Protein AF-0000000076757653 (afdb_homodimer)

Sequence (342 aa):
MTQIESKEVIDVVDYITDHWKKFDNHLDTSGTEIIGRIIRIGSIISQLVDENLANYKLSIGEFDVLAALLREPNQTLTPKQIQDLVLISSGGLTNRINKLEKKGLVQRILNPEDRRSWLINLLPKGETLIKKVVPSHLSIETKAIKNLSFQEYQQLRDLLITLSKDLEKNQMTQIESKEVIDVVDYITDHWKKFDNHLDTSGTEIIGRIIRIGSIISQLVDENLANYKLSIGEFDVLAALLREPNQTLTPKQIQDLVLISSGGLTNRINKLEKKGLVQRILNPEDRRSWLINLLPKGETLIKKVVPSHLSIETKAIKNLSFQEYQQLRDLLITLSKDLEKNQ

pLDDT: mean 92.01, std 13.34, range [26.41, 98.81]

Solvent-accessible surface area (backbone atoms only — not comparable to full-atom values): 18964 Å² total; per-residue (Å²): 131,82,74,77,72,73,75,74,79,74,57,57,57,60,52,51,45,52,32,43,37,71,70,39,73,83,59,67,48,69,15,44,58,45,51,44,46,35,41,37,46,36,48,56,49,49,51,55,48,50,58,57,31,51,79,68,76,40,52,72,66,45,46,41,52,51,50,48,26,65,48,37,96,80,20,54,38,36,68,66,55,47,53,68,62,32,79,73,74,62,100,43,59,67,59,38,51,52,52,35,35,76,72,52,25,31,42,80,40,80,26,90,89,40,86,89,38,54,27,40,32,60,29,72,61,27,49,57,49,45,65,62,46,49,61,60,54,40,46,55,34,35,62,64,49,62,84,51,48,74,67,55,44,52,52,51,37,52,51,49,50,54,45,44,52,59,54,58,70,74,103,132,83,74,77,73,74,76,74,80,73,57,58,55,59,52,50,45,52,31,43,36,70,71,40,72,84,57,67,48,68,16,44,59,45,50,43,47,35,41,37,46,36,50,54,49,49,51,55,48,50,58,58,30,50,79,69,75,40,50,71,66,44,47,42,53,51,50,47,27,65,50,36,95,79,20,55,37,39,67,68,54,48,53,66,61,32,78,72,72,61,96,46,60,68,59,39,50,52,53,36,34,74,71,52,26,32,43,80,40,81,27,90,89,38,85,88,39,55,27,40,32,61,29,71,61,27,50,56,49,46,64,64,48,48,61,60,56,40,46,56,33,35,62,65,49,62,85,52,50,74,66,55,46,52,52,50,39,53,52,48,51,53,45,44,53,57,55,58,71,74,102

Nearest PD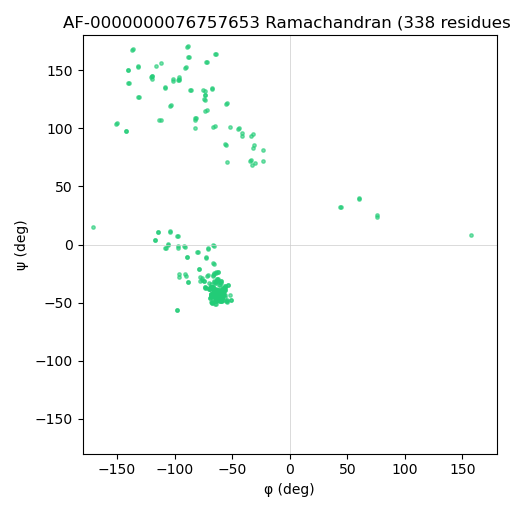B structures (foldseek):
  8ylg-assembly1_B  TM=9.373E-01  e=2.571E-13  Burkholderia thailandensis
  8ylj-assembly1_A  TM=9.363E-01  e=1.081E-12  Pectobacterium atrosepticum
  3zmd-assembly2_D  TM=8.849E-01  e=3.185E-08  Streptomyces coelicolor
  4ld5-assembly1_A  TM=6.661E-01  e=6.735E-07  Staphylococcus aureus
  4ld5-assembly3_G  TM=6.613E-01  e=3.931E-07  Staphylococcus aureus

Structure (mmCIF, N/CA/C/O backbone):
data_AF-0000000076757653-model_v1
#
loop_
_entity.id
_entity.type
_entity.pdbx_description
1 polymer 'HTH marR-type domain-containing protein'
#
loop_
_atom_site.group_PDB
_atom_site.id
_atom_site.type_symbol
_atom_site.label_atom_id
_atom_site.label_alt_id
_atom_site.label_comp_id
_atom_site.label_asym_id
_atom_site.label_entity_id
_atom_site.label_seq_id
_atom_site.pdbx_PDB_ins_code
_atom_site.Cartn_x
_atom_site.Cartn_y
_atom_site.Cartn_z
_atom_site.occupancy
_atom_site.B_iso_or_equiv
_atom_site.auth_seq_id
_atom_site.auth_comp_id
_atom_site.auth_asym_id
_atom_site.auth_atom_id
_atom_site.pdbx_PDB_model_num
ATOM 1 N N . MET A 1 1 ? -30.969 -26.766 14.383 1 26.41 1 MET A N 1
ATOM 2 C CA . MET A 1 1 ? -30.188 -25.578 14.703 1 26.41 1 MET A CA 1
ATOM 3 C C . MET A 1 1 ? -28.922 -25.516 13.875 1 26.41 1 MET A C 1
ATOM 5 O O . MET A 1 1 ? -27.969 -26.266 14.117 1 26.41 1 MET A O 1
ATOM 9 N N . THR A 1 2 ? -28.906 -25.438 12.562 1 33.16 2 THR A N 1
ATOM 10 C CA . THR A 1 2 ? -27.812 -25.562 11.609 1 33.16 2 THR A CA 1
ATOM 11 C C . THR A 1 2 ? -26.703 -24.578 11.938 1 33.16 2 THR A C 1
ATOM 13 O O . THR A 1 2 ? -26.922 -23.375 11.984 1 33.16 2 THR A O 1
ATOM 16 N N . GLN A 1 3 ? -25.781 -24.906 12.805 1 32.59 3 GLN A N 1
ATOM 17 C CA . GLN A 1 3 ? -24.656 -24.094 13.258 1 32.59 3 GLN A CA 1
ATOM 18 C C . GLN A 1 3 ? -24.031 -23.344 12.094 1 32.59 3 GLN A C 1
ATOM 20 O O . GLN A 1 3 ? -23.703 -23.938 11.062 1 32.59 3 GLN A O 1
ATOM 25 N N . ILE A 1 4 ? -24.375 -22.156 11.797 1 36.16 4 ILE A N 1
ATOM 26 C CA . ILE A 1 4 ? -23.734 -21.203 10.898 1 36.16 4 ILE A CA 1
ATOM 27 C C . ILE A 1 4 ? -22.219 -21.375 10.953 1 36.16 4 ILE A C 1
ATOM 29 O O . ILE A 1 4 ? -21.594 -21.219 12.008 1 36.16 4 ILE A O 1
ATOM 33 N N . GLU A 1 5 ? -21.594 -22.453 10.406 1 39.34 5 GLU A N 1
ATOM 34 C CA . GLU A 1 5 ? -20.156 -22.625 10.25 1 39.34 5 GLU A CA 1
ATOM 35 C C . GLU A 1 5 ? -19.453 -21.297 10.047 1 39.34 5 GLU A C 1
ATOM 37 O O . GLU A 1 5 ? -19.797 -20.531 9.148 1 39.34 5 GLU A O 1
ATOM 42 N N . SER A 1 6 ? -19.062 -20.516 11.039 1 43.53 6 SER A N 1
ATOM 43 C CA . SER A 1 6 ? -18.219 -19.328 11.062 1 43.53 6 SER A CA 1
ATOM 44 C C . SER A 1 6 ? -17.297 -19.281 9.852 1 43.53 6 SER A C 1
ATOM 46 O O . SER A 1 6 ? -16.578 -20.234 9.57 1 43.53 6 SER A O 1
ATOM 48 N N . LYS A 1 7 ? -17.625 -18.922 8.836 1 46.16 7 LYS A N 1
ATOM 49 C CA . LYS A 1 7 ? -16.844 -18.781 7.617 1 46.16 7 LYS A CA 1
ATOM 50 C C . LYS A 1 7 ? -15.398 -18.391 7.941 1 46.16 7 LYS A C 1
ATOM 52 O O . LYS A 1 7 ? -15.141 -17.281 8.422 1 46.16 7 LYS A O 1
ATOM 57 N N . GLU A 1 8 ? -14.516 -19.219 8.555 1 55.59 8 GLU A N 1
ATOM 58 C CA . GLU A 1 8 ? -13.109 -19 8.906 1 55.59 8 GLU A CA 1
ATOM 59 C C . GLU A 1 8 ? -12.422 -18.109 7.867 1 55.59 8 GLU A C 1
ATOM 61 O O . GLU A 1 8 ? -12.43 -18.422 6.672 1 55.59 8 GLU A O 1
ATOM 66 N N . VAL A 1 9 ? -12.352 -16.812 8.047 1 64.06 9 VAL A N 1
ATOM 67 C CA . VAL A 1 9 ? -11.633 -15.859 7.211 1 64.06 9 VAL A CA 1
ATOM 68 C C . VAL A 1 9 ? -10.25 -16.406 6.871 1 64.06 9 VAL A C 1
ATOM 70 O O . VAL A 1 9 ? -9.438 -16.672 7.766 1 64.06 9 VAL A O 1
ATOM 73 N N . ILE A 1 10 ? -10.062 -16.953 5.688 1 78.69 10 ILE A N 1
ATOM 74 C CA . ILE A 1 10 ? -8.797 -17.438 5.16 1 78.69 10 ILE A CA 1
ATOM 75 C C . ILE A 1 10 ? -7.75 -16.328 5.227 1 78.69 10 ILE A C 1
ATOM 77 O O . ILE A 1 10 ? -8.031 -15.18 4.871 1 78.69 10 ILE A O 1
ATOM 81 N N . ASP A 1 11 ? -6.625 -16.641 5.973 1 90.19 11 ASP A N 1
ATOM 82 C CA . ASP A 1 11 ? -5.453 -15.789 5.832 1 90.19 11 ASP A CA 1
ATOM 83 C C . ASP A 1 11 ? -4.852 -15.898 4.43 1 90.19 11 ASP A C 1
ATOM 85 O O . ASP A 1 11 ? -4.137 -16.859 4.133 1 90.19 11 ASP A O 1
ATOM 89 N N . VAL A 1 12 ? -5.148 -14.93 3.637 1 92.88 12 VAL A N 1
ATOM 90 C CA . VAL A 1 12 ? -4.816 -15 2.219 1 92.88 12 VAL A CA 1
ATOM 91 C C . VAL A 1 12 ? -3.303 -15.141 2.047 1 92.88 12 VAL A C 1
ATOM 93 O O . VAL A 1 12 ? -2.836 -15.852 1.156 1 92.88 12 VAL A O 1
ATOM 96 N N . VAL A 1 13 ? -2.523 -14.555 2.854 1 96.56 13 VAL A N 1
ATOM 97 C CA . VAL A 1 13 ? -1.07 -14.625 2.736 1 96.56 13 VAL A CA 1
ATOM 98 C C . VAL A 1 13 ? -0.596 -16.047 3.053 1 96.56 13 VAL A C 1
ATOM 100 O O . VAL A 1 13 ? 0.257 -16.594 2.352 1 96.56 13 VAL A O 1
ATOM 103 N N . ASP A 1 14 ? -1.167 -16.641 4.129 1 95.75 14 ASP A N 1
ATOM 104 C CA . ASP A 1 14 ? -0.838 -18.016 4.43 1 95.75 14 ASP A CA 1
ATOM 105 C C . ASP A 1 14 ? -1.227 -18.938 3.275 1 95.75 14 ASP A C 1
ATOM 107 O O . ASP A 1 14 ? -0.479 -19.859 2.926 1 95.75 14 ASP A O 1
ATOM 111 N N . TYR A 1 15 ? -2.379 -18.688 2.75 1 94.94 15 TYR A N 1
ATOM 112 C CA . TYR A 1 15 ? -2.83 -19.484 1.617 1 94.94 15 TYR A CA 1
ATOM 113 C C . TYR A 1 15 ? -1.854 -19.375 0.452 1 94.94 15 TYR A C 1
ATOM 115 O O . TYR A 1 15 ? -1.444 -20.391 -0.117 1 94.94 15 TYR A O 1
ATOM 123 N N . ILE A 1 16 ? -1.438 -18.203 0.137 1 96.44 16 ILE A N 1
ATOM 124 C CA . ILE A 1 16 ? -0.542 -17.938 -0.983 1 96.44 16 ILE A CA 1
ATOM 125 C C . ILE A 1 16 ? 0.804 -18.609 -0.741 1 96.44 16 ILE A C 1
ATOM 127 O O . ILE A 1 16 ? 1.309 -19.328 -1.605 1 96.44 16 ILE A O 1
ATOM 131 N N . THR A 1 17 ? 1.347 -18.438 0.415 1 97 17 THR A N 1
ATOM 132 C CA . THR A 1 17 ? 2.67 -18.984 0.692 1 97 17 THR A CA 1
ATOM 133 C C . THR A 1 17 ? 2.631 -20.5 0.713 1 97 17 THR A C 1
ATOM 135 O O . THR A 1 17 ? 3.543 -21.156 0.205 1 97 17 THR A O 1
ATOM 138 N N . ASP A 1 18 ? 1.537 -21.062 1.244 1 96 18 ASP A N 1
ATOM 139 C CA . ASP A 1 18 ? 1.383 -22.516 1.276 1 96 18 ASP A CA 1
ATOM 140 C C . ASP A 1 18 ? 1.278 -23.078 -0.135 1 96 18 ASP A C 1
ATOM 142 O O . ASP A 1 18 ? 1.89 -24.109 -0.442 1 96 18 ASP A O 1
ATOM 146 N N . HIS A 1 19 ? 0.573 -22.438 -0.96 1 95.81 19 HIS A N 1
ATOM 147 C CA . HIS A 1 19 ? 0.345 -22.953 -2.305 1 95.81 19 HIS A CA 1
ATOM 148 C C . HIS A 1 19 ? 1.57 -22.75 -3.189 1 95.81 19 HIS A C 1
ATOM 150 O O . HIS A 1 19 ? 1.832 -23.547 -4.086 1 95.81 19 HIS A O 1
ATOM 156 N N . TRP A 1 20 ? 2.338 -21.734 -2.924 1 96.12 20 TRP A N 1
ATOM 157 C CA . TRP A 1 20 ? 3.613 -21.594 -3.617 1 96.12 20 TRP A CA 1
ATOM 158 C C . TRP A 1 20 ? 4.578 -22.703 -3.217 1 96.12 20 TRP A C 1
ATOM 160 O O . TRP A 1 20 ? 5.277 -23.266 -4.062 1 96.12 20 TRP A O 1
ATOM 170 N N . LYS A 1 21 ? 4.586 -22.984 -1.959 1 94.94 21 LYS A N 1
ATOM 171 C CA . LYS A 1 21 ? 5.449 -24.047 -1.474 1 94.94 21 LYS A CA 1
ATOM 172 C C . LYS A 1 21 ? 5.043 -25.391 -2.072 1 94.94 21 LYS A C 1
ATOM 174 O O . LYS A 1 21 ? 5.902 -26.219 -2.41 1 94.94 21 LYS A O 1
ATOM 179 N N . LYS A 1 22 ? 3.773 -25.625 -2.188 1 94.88 22 LYS A N 1
ATOM 180 C CA . LYS A 1 22 ? 3.271 -26.859 -2.793 1 94.88 22 LYS A CA 1
ATOM 181 C C . LYS A 1 22 ? 3.617 -26.922 -4.277 1 94.88 22 LYS A C 1
ATOM 183 O O . LYS A 1 22 ? 3.941 -27.984 -4.801 1 94.88 22 LYS A O 1
ATOM 188 N N . PHE A 1 23 ? 3.582 -25.828 -4.941 1 94.62 23 PHE A N 1
ATOM 189 C CA . PHE A 1 23 ? 3.885 -25.734 -6.367 1 94.62 23 PHE A CA 1
ATOM 190 C C . PHE A 1 23 ? 5.359 -26 -6.625 1 94.62 23 PHE A C 1
ATOM 192 O O . PHE A 1 23 ? 5.703 -26.812 -7.492 1 94.62 23 PHE A O 1
ATOM 199 N N . ASP A 1 24 ? 6.23 -25.344 -5.883 1 95.38 24 ASP A N 1
ATOM 200 C CA . ASP A 1 24 ? 7.68 -25.484 -5.949 1 95.38 24 ASP A CA 1
ATOM 201 C C . ASP A 1 24 ? 8.32 -25.203 -4.594 1 95.38 24 ASP A C 1
ATOM 203 O O . ASP A 1 24 ? 8.438 -24.031 -4.188 1 95.38 24 ASP A O 1
ATOM 207 N N . ASN A 1 25 ? 8.75 -26.25 -3.898 1 94.62 25 ASN A N 1
ATOM 208 C CA . ASN A 1 25 ? 9.242 -26.141 -2.531 1 94.62 25 ASN A CA 1
ATOM 209 C C . ASN A 1 25 ? 10.602 -25.438 -2.477 1 94.62 25 ASN A C 1
ATOM 211 O O . ASN A 1 25 ? 11.109 -25.156 -1.392 1 94.62 25 ASN A O 1
ATOM 215 N N . HIS A 1 26 ? 11.188 -25.094 -3.572 1 96 26 HIS A N 1
ATOM 216 C CA . HIS A 1 26 ? 12.469 -24.391 -3.602 1 96 26 HIS A CA 1
ATOM 217 C C . HIS A 1 26 ? 12.266 -22.875 -3.568 1 96 26 HIS A C 1
ATOM 219 O O . HIS A 1 26 ? 13.219 -22.125 -3.383 1 96 26 HIS A O 1
ATOM 225 N N . LEU A 1 27 ? 10.984 -22.5 -3.742 1 95.88 27 LEU A N 1
ATOM 226 C CA . LEU A 1 27 ? 10.688 -21.078 -3.707 1 95.88 27 LEU A CA 1
ATOM 227 C C . LEU A 1 27 ? 10.766 -20.531 -2.283 1 95.88 27 LEU A C 1
ATOM 229 O O . LEU A 1 27 ? 10.25 -21.156 -1.352 1 95.88 27 LEU A O 1
ATOM 233 N N . ASP A 1 28 ? 11.516 -19.453 -2.055 1 97.44 28 ASP A N 1
ATOM 234 C CA . ASP A 1 28 ? 11.562 -18.766 -0.761 1 97.44 28 ASP A CA 1
ATOM 235 C C . ASP A 1 28 ? 10.383 -17.812 -0.597 1 97.44 28 ASP A C 1
ATOM 237 O O . ASP A 1 28 ? 10.352 -16.75 -1.218 1 97.44 28 ASP A O 1
ATOM 241 N N . THR A 1 29 ? 9.445 -18.156 0.257 1 97.69 29 THR A N 1
ATOM 242 C CA . THR A 1 29 ? 8.242 -17.359 0.408 1 97.69 29 THR A CA 1
ATOM 243 C C . THR A 1 29 ? 8.297 -16.531 1.692 1 97.69 29 THR A C 1
ATOM 245 O O . THR A 1 29 ? 7.289 -15.961 2.115 1 97.69 29 THR A O 1
ATOM 248 N N . SER A 1 30 ? 9.516 -16.469 2.369 1 97.94 30 SER A N 1
ATOM 249 C CA . SER A 1 30 ? 9.664 -15.727 3.617 1 97.94 30 SER A CA 1
ATOM 250 C C . SER A 1 30 ? 9.359 -14.25 3.42 1 97.94 30 SER A C 1
ATOM 252 O O . SER A 1 30 ? 8.719 -13.625 4.27 1 97.94 30 SER A O 1
ATOM 254 N N . GLY A 1 31 ? 9.805 -13.711 2.268 1 98.38 31 GLY A N 1
ATOM 255 C CA . GLY A 1 31 ? 9.5 -12.32 1.955 1 98.38 31 GLY A CA 1
ATOM 256 C C . GLY A 1 31 ? 8.008 -12.039 1.855 1 98.38 31 GLY A C 1
ATOM 257 O O . GLY A 1 31 ? 7.535 -11.008 2.33 1 98.38 31 GLY A O 1
ATOM 258 N N . THR A 1 32 ? 7.305 -13.023 1.225 1 98.12 32 THR A N 1
ATOM 259 C CA . THR A 1 32 ? 5.867 -12.867 1.038 1 98.12 32 THR A CA 1
ATOM 260 C C . THR A 1 32 ? 5.145 -12.867 2.383 1 98.12 32 THR A C 1
ATOM 262 O O . THR A 1 32 ? 4.16 -12.148 2.562 1 98.12 32 THR A O 1
ATOM 265 N N . GLU A 1 33 ? 5.641 -13.57 3.334 1 98.19 33 GLU A N 1
ATOM 266 C CA . GLU A 1 33 ? 5.027 -13.625 4.656 1 98.19 33 GLU A CA 1
ATOM 267 C C . GLU A 1 33 ? 5.035 -12.258 5.328 1 98.19 33 GLU A C 1
ATOM 269 O O . GLU A 1 33 ? 4.137 -11.938 6.109 1 98.19 33 GLU A O 1
ATOM 274 N N . ILE A 1 34 ? 6.027 -11.445 5.004 1 98.75 34 ILE A N 1
ATOM 275 C CA . ILE A 1 34 ? 6.145 -10.117 5.602 1 98.75 34 ILE A CA 1
ATOM 276 C C . ILE A 1 34 ? 5.566 -9.07 4.648 1 98.75 34 ILE A C 1
ATOM 278 O O . ILE A 1 34 ? 4.582 -8.406 4.977 1 98.75 34 ILE A O 1
ATOM 282 N N . ILE A 1 35 ? 6.094 -9.055 3.445 1 98.69 35 ILE A N 1
ATOM 283 C CA . ILE A 1 35 ? 5.77 -8.008 2.484 1 98.69 35 ILE A CA 1
ATOM 284 C C . ILE A 1 35 ? 4.328 -8.18 2.006 1 98.69 35 ILE A C 1
ATOM 286 O O . ILE A 1 35 ? 3.621 -7.191 1.787 1 98.69 35 ILE A O 1
ATOM 290 N N . GLY A 1 36 ? 3.873 -9.414 1.813 1 97.94 36 GLY A N 1
ATOM 291 C CA . GLY A 1 36 ? 2.486 -9.656 1.448 1 97.94 36 GLY A CA 1
ATOM 292 C C . GLY A 1 36 ? 1.5 -9.117 2.469 1 97.94 36 GLY A C 1
ATOM 293 O O . GLY A 1 36 ? 0.465 -8.555 2.104 1 97.94 36 GLY A O 1
ATOM 294 N N . ARG A 1 37 ? 1.84 -9.258 3.695 1 97.88 37 ARG A N 1
ATOM 295 C CA . ARG A 1 37 ? 0.947 -8.773 4.742 1 97.88 37 ARG A CA 1
ATOM 296 C C . ARG A 1 37 ? 0.963 -7.25 4.812 1 97.88 37 ARG A C 1
ATOM 298 O O . ARG A 1 37 ? -0.068 -6.625 5.07 1 97.88 37 ARG A O 1
ATOM 305 N N . ILE A 1 38 ? 2.105 -6.672 4.613 1 98.5 38 ILE A N 1
ATOM 306 C CA . ILE A 1 38 ? 2.211 -5.215 4.566 1 98.5 38 ILE A CA 1
ATOM 307 C C . ILE A 1 38 ? 1.354 -4.672 3.426 1 98.5 38 ILE A C 1
ATOM 309 O O . ILE A 1 38 ? 0.584 -3.727 3.617 1 98.5 38 ILE A O 1
ATOM 313 N N . ILE A 1 39 ? 1.465 -5.316 2.305 1 97.38 39 ILE A N 1
ATOM 314 C CA . ILE A 1 39 ? 0.706 -4.895 1.132 1 97.38 39 ILE A CA 1
ATOM 315 C C . ILE A 1 39 ? -0.787 -5.086 1.389 1 97.38 39 ILE A C 1
ATOM 317 O O . ILE A 1 39 ? -1.597 -4.215 1.059 1 97.38 39 ILE A O 1
ATOM 321 N N . ARG A 1 40 ? -1.155 -6.184 2 1 95.69 40 ARG A N 1
ATOM 322 C CA . ARG A 1 40 ? -2.555 -6.477 2.291 1 95.69 40 ARG A CA 1
ATOM 323 C C . ARG A 1 40 ? -3.133 -5.461 3.271 1 95.69 40 ARG A C 1
ATOM 325 O O . ARG A 1 40 ? -4.215 -4.918 3.045 1 95.69 40 ARG A O 1
ATOM 332 N N . ILE A 1 41 ? -2.432 -5.211 4.328 1 97.19 41 ILE A N 1
ATOM 333 C CA . ILE A 1 41 ? -2.857 -4.227 5.316 1 97.19 41 ILE A CA 1
ATOM 334 C C . ILE A 1 41 ? -2.967 -2.852 4.664 1 97.19 41 ILE A C 1
ATOM 336 O O . ILE A 1 41 ? -3.957 -2.143 4.852 1 97.19 41 ILE A O 1
ATOM 340 N N . GLY A 1 42 ? -1.933 -2.494 3.879 1 96.56 42 GLY A N 1
ATOM 341 C CA . GLY A 1 42 ? -1.968 -1.235 3.152 1 96.56 42 GLY A CA 1
ATOM 342 C C . GLY A 1 42 ? -3.184 -1.097 2.256 1 96.56 42 GLY A C 1
ATOM 343 O O . GLY A 1 42 ? -3.775 -0.019 2.164 1 96.56 42 GLY A O 1
ATOM 344 N N . SER A 1 43 ? -3.561 -2.168 1.63 1 94.38 43 SER A N 1
ATOM 345 C CA . SER A 1 43 ? -4.703 -2.145 0.724 1 94.38 43 SER A CA 1
ATOM 346 C C . SER A 1 43 ? -6.008 -1.926 1.485 1 94.38 43 SER A C 1
ATOM 348 O O . SER A 1 43 ? -6.883 -1.189 1.027 1 94.38 43 SER A O 1
ATOM 350 N N . ILE A 1 44 ? -6.184 -2.58 2.605 1 94.94 44 ILE A N 1
ATOM 351 C CA . ILE A 1 44 ? -7.375 -2.422 3.432 1 94.94 44 ILE A CA 1
ATOM 352 C C . ILE A 1 44 ? -7.48 -0.979 3.918 1 94.94 44 ILE A C 1
ATOM 354 O O . ILE A 1 44 ? -8.539 -0.355 3.809 1 94.94 44 ILE A O 1
ATOM 358 N N . ILE A 1 45 ? -6.387 -0.446 4.375 1 97.06 45 ILE A N 1
ATOM 359 C CA . ILE A 1 45 ? -6.355 0.921 4.883 1 97.06 45 ILE A CA 1
ATOM 360 C C . ILE A 1 45 ? -6.672 1.899 3.754 1 97.06 45 ILE A C 1
ATOM 362 O O . ILE A 1 45 ? -7.449 2.838 3.938 1 97.06 45 ILE A O 1
ATOM 366 N N . SER A 1 46 ? -6.043 1.702 2.633 1 95.62 46 SER A N 1
ATOM 367 C CA . SER A 1 46 ? -6.266 2.586 1.493 1 95.62 46 SER A CA 1
ATOM 368 C C . SER A 1 46 ? -7.738 2.629 1.104 1 95.62 46 SER A C 1
ATOM 370 O O . SER A 1 46 ? -8.266 3.688 0.749 1 95.62 46 SER A O 1
ATOM 372 N N . GLN A 1 47 ? -8.383 1.51 1.159 1 94.5 47 GLN A N 1
ATOM 373 C CA . GLN A 1 47 ? -9.805 1.468 0.847 1 94.5 47 GLN A CA 1
ATOM 374 C C . GLN A 1 47 ? -10.617 2.295 1.843 1 94.5 47 GLN A C 1
ATOM 376 O O . GLN A 1 47 ? -11.5 3.059 1.451 1 94.5 47 GLN A O 1
ATOM 381 N N . LEU A 1 48 ? -10.336 2.137 3.119 1 96.38 48 LEU A N 1
ATOM 382 C CA . LEU A 1 48 ? -11.008 2.902 4.164 1 96.38 48 LEU A CA 1
ATOM 383 C C . LEU A 1 48 ? -10.758 4.395 3.99 1 96.38 48 LEU A C 1
ATOM 385 O O . LEU A 1 48 ? -11.68 5.203 4.117 1 96.38 48 LEU A O 1
ATOM 389 N N . VAL A 1 49 ? -9.562 4.758 3.646 1 97.56 49 VAL A N 1
ATOM 390 C CA . VAL A 1 49 ? -9.172 6.152 3.471 1 97.56 49 VAL A CA 1
ATOM 391 C C . VAL A 1 49 ? -9.859 6.734 2.236 1 97.56 49 VAL A C 1
ATOM 393 O O . VAL A 1 49 ? -10.383 7.844 2.281 1 97.56 49 VAL A O 1
ATOM 396 N N . ASP A 1 50 ? -9.828 5.977 1.164 1 96.69 50 ASP A N 1
ATOM 397 C CA . ASP A 1 50 ? -10.477 6.438 -0.057 1 96.69 50 ASP A CA 1
ATOM 398 C C . ASP A 1 50 ? -11.969 6.695 0.18 1 96.69 50 ASP A C 1
ATOM 400 O O . ASP A 1 50 ? -12.516 7.695 -0.291 1 96.69 50 ASP A O 1
ATOM 404 N N . GLU A 1 51 ? -12.578 5.809 0.86 1 96.81 51 GLU A N 1
ATOM 405 C CA . GLU A 1 51 ? -13.992 5.973 1.182 1 96.81 51 GLU A CA 1
ATOM 406 C C . GLU A 1 51 ? -14.227 7.234 2.01 1 96.81 51 GLU A C 1
ATOM 408 O O . GLU A 1 51 ? -15.164 7.988 1.752 1 96.81 51 GLU A O 1
ATOM 413 N N . ASN A 1 52 ? -13.398 7.453 2.969 1 97.94 52 ASN A N 1
ATOM 414 C CA . ASN A 1 52 ? -13.492 8.648 3.805 1 97.94 52 ASN A CA 1
ATOM 415 C C . ASN A 1 52 ? -13.281 9.922 2.988 1 97.94 52 ASN A C 1
ATOM 417 O O . ASN A 1 52 ? -14.055 10.867 3.105 1 97.94 52 ASN A O 1
ATOM 421 N N . LEU A 1 53 ? -12.281 9.953 2.137 1 98.25 53 LEU A N 1
ATOM 422 C CA . LEU A 1 53 ? -11.906 11.141 1.385 1 98.25 53 LEU A CA 1
ATOM 423 C C . LEU A 1 53 ? -12.938 11.453 0.308 1 98.25 53 LEU A C 1
ATOM 425 O O . LEU A 1 53 ? -13.109 12.617 -0.071 1 98.25 53 LEU A O 1
ATOM 429 N N . ALA A 1 54 ? -13.625 10.391 -0.135 1 97.94 54 ALA A N 1
ATOM 430 C CA . ALA A 1 54 ? -14.688 10.586 -1.114 1 97.94 54 ALA A CA 1
ATOM 431 C C . ALA A 1 54 ? -15.773 11.516 -0.567 1 97.94 54 ALA A C 1
ATOM 433 O O . ALA A 1 54 ? -16.359 12.305 -1.312 1 97.94 54 ALA A O 1
ATOM 434 N N . ASN A 1 55 ? -15.992 11.508 0.694 1 97.62 55 ASN A N 1
ATOM 435 C CA . ASN A 1 55 ? -16.969 12.367 1.345 1 97.62 55 ASN A CA 1
ATOM 436 C C . ASN A 1 55 ? -16.578 13.844 1.249 1 97.62 55 ASN A C 1
ATOM 438 O O . ASN A 1 55 ? -17.422 14.727 1.447 1 97.62 55 ASN A O 1
ATOM 442 N N . TYR A 1 56 ? -15.359 14.078 0.934 1 97.88 56 TYR A N 1
ATOM 443 C CA . TYR A 1 56 ? -14.844 15.445 0.864 1 97.88 56 TYR A CA 1
ATOM 444 C C . TYR A 1 56 ? -14.398 15.789 -0.554 1 97.88 56 TYR A C 1
ATOM 446 O O . TYR A 1 56 ? -13.734 16.797 -0.774 1 97.88 56 TYR A O 1
ATOM 454 N N . LYS A 1 57 ? -14.641 14.836 -1.459 1 97.5 57 LYS A N 1
ATOM 455 C CA . LYS A 1 57 ? -14.281 15 -2.863 1 97.5 57 LYS A CA 1
ATOM 456 C C . LYS A 1 57 ? -12.781 15.211 -3.023 1 97.5 57 LYS A C 1
ATOM 458 O O . LYS A 1 57 ? -12.344 16.078 -3.779 1 97.5 57 LYS A O 1
ATOM 463 N N . LEU A 1 58 ? -11.984 14.516 -2.271 1 98.06 58 LEU A N 1
ATOM 464 C CA . LEU A 1 58 ? -10.531 14.531 -2.332 1 98.06 58 LEU A CA 1
ATOM 465 C C . LEU A 1 58 ? -9.984 13.148 -2.65 1 98.06 58 LEU A C 1
ATOM 467 O O . LEU A 1 58 ? -10.531 12.141 -2.201 1 98.06 58 LEU A O 1
ATOM 471 N N . SER A 1 59 ? -8.977 13.094 -3.398 1 96.31 59 SER A N 1
ATOM 472 C CA . SER A 1 59 ? -8.156 11.883 -3.51 1 96.31 59 SER A CA 1
ATOM 473 C C . SER A 1 59 ? -7.047 11.867 -2.461 1 96.31 59 SER A C 1
ATOM 475 O O . SER A 1 59 ? -6.781 12.891 -1.817 1 96.31 59 SER A O 1
ATOM 477 N N . ILE A 1 60 ? -6.406 10.773 -2.367 1 96.31 60 ILE A N 1
ATOM 478 C CA . ILE A 1 60 ? -5.336 10.648 -1.384 1 96.31 60 ILE A CA 1
ATOM 479 C C . ILE A 1 60 ? -4.176 11.57 -1.765 1 96.31 60 ILE A C 1
ATOM 481 O O . ILE A 1 60 ? -3.531 12.156 -0.895 1 96.31 60 ILE A O 1
ATOM 485 N N . GLY A 1 61 ? -3.938 11.695 -3.029 1 95.88 61 GLY A N 1
ATOM 486 C CA . GLY A 1 61 ? -2.887 12.594 -3.473 1 95.88 61 GLY A CA 1
ATOM 487 C C . GLY A 1 61 ? -3.17 14.047 -3.145 1 95.88 61 GLY A C 1
ATOM 488 O O . GLY A 1 61 ? -2.277 14.781 -2.711 1 95.88 61 GLY A O 1
ATOM 489 N N . GLU A 1 62 ? -4.348 14.461 -3.426 1 97 62 GLU A N 1
ATOM 490 C CA . GLU A 1 62 ? -4.762 15.82 -3.088 1 97 62 GLU A CA 1
ATOM 491 C C . GLU A 1 62 ? -4.695 16.062 -1.582 1 97 62 GLU A C 1
ATOM 493 O O . GLU A 1 62 ? -4.215 17.094 -1.134 1 97 62 GLU A O 1
ATOM 498 N N . PHE A 1 63 ? -5.195 15.125 -0.829 1 97.62 63 PHE A N 1
ATOM 499 C CA . PHE A 1 63 ? -5.121 15.195 0.625 1 97.62 63 PHE A CA 1
ATOM 500 C C . PHE A 1 63 ? -3.678 15.383 1.085 1 97.62 63 PHE A C 1
ATOM 502 O O . PHE A 1 63 ? -3.395 16.234 1.934 1 97.62 63 PHE A O 1
ATOM 509 N N . ASP A 1 64 ? -2.775 14.555 0.557 1 96.88 64 ASP A N 1
ATOM 510 C CA . ASP A 1 64 ? -1.373 14.594 0.964 1 96.88 64 ASP A CA 1
ATOM 511 C C . ASP A 1 64 ? -0.769 15.977 0.738 1 96.88 64 ASP A C 1
ATOM 513 O O . ASP A 1 64 ? -0.008 16.469 1.572 1 96.88 64 ASP A O 1
ATOM 517 N N . VAL A 1 65 ? -1.072 16.594 -0.344 1 97.19 65 VAL A N 1
ATOM 518 C CA . VAL A 1 65 ? -0.557 17.922 -0.659 1 97.19 65 VAL A CA 1
ATOM 519 C C . VAL A 1 65 ? -1.092 18.938 0.349 1 97.19 65 VAL A C 1
ATOM 521 O O . VAL A 1 65 ? -0.321 19.688 0.949 1 97.19 65 VAL A O 1
ATOM 524 N N . LEU A 1 66 ? -2.398 18.969 0.556 1 98.44 66 LEU A N 1
ATOM 525 C CA . LEU A 1 66 ? -3.02 19.922 1.478 1 98.44 66 LEU A CA 1
ATOM 526 C C . LEU A 1 66 ? -2.484 19.734 2.893 1 98.44 66 LEU A C 1
ATOM 528 O O . LEU A 1 66 ? -2.215 20.703 3.594 1 98.44 66 LEU A O 1
ATOM 532 N N . ALA A 1 67 ? -2.365 18.5 3.287 1 98 67 ALA A N 1
ATOM 533 C CA . ALA A 1 67 ? -1.861 18.188 4.621 1 98 67 ALA A CA 1
ATOM 534 C C . ALA A 1 67 ? -0.425 18.672 4.797 1 98 67 ALA A C 1
ATOM 536 O O . ALA A 1 67 ? -0.065 19.203 5.848 1 98 67 ALA A O 1
ATOM 537 N N . ALA A 1 68 ? 0.397 18.438 3.783 1 97.06 68 ALA A N 1
ATOM 538 C CA . ALA A 1 68 ? 1.78 18.906 3.836 1 97.06 68 ALA A CA 1
ATOM 539 C C . ALA A 1 68 ? 1.84 20.422 4.008 1 97.06 68 ALA A C 1
ATOM 541 O O . ALA A 1 68 ? 2.637 20.938 4.797 1 97.06 68 ALA A O 1
ATOM 542 N N . LEU A 1 69 ? 1.043 21.125 3.309 1 98.12 69 LEU A N 1
ATOM 543 C CA . LEU A 1 69 ? 1.002 22.578 3.4 1 98.12 69 LEU A CA 1
ATOM 544 C C . LEU A 1 69 ? 0.54 23.031 4.785 1 98.12 69 LEU A C 1
ATOM 546 O O . LEU A 1 69 ? 1.129 23.938 5.379 1 98.12 69 LEU A O 1
ATOM 550 N N . LEU A 1 70 ? -0.476 22.391 5.273 1 97.94 70 LEU A N 1
ATOM 551 C CA . LEU A 1 70 ? -1.046 22.781 6.559 1 97.94 70 LEU A CA 1
ATOM 552 C C . LEU A 1 70 ? -0.024 22.625 7.68 1 97.94 70 LEU A C 1
ATOM 554 O O . LEU A 1 70 ? 0.056 23.469 8.578 1 97.94 70 LEU A O 1
ATOM 558 N N . ARG A 1 71 ? 0.704 21.562 7.602 1 95.31 71 ARG A N 1
ATOM 559 C CA . ARG A 1 71 ? 1.612 21.203 8.688 1 95.31 71 ARG A CA 1
ATOM 560 C C . ARG A 1 71 ? 2.82 22.141 8.719 1 95.31 71 ARG A C 1
ATOM 562 O O . ARG A 1 71 ? 3.572 22.141 9.695 1 95.31 71 ARG A O 1
ATOM 569 N N . GLU A 1 72 ? 2.992 22.922 7.691 1 93.75 72 GLU A N 1
ATOM 570 C CA . GLU A 1 72 ? 4.16 23.797 7.629 1 93.75 72 GLU A CA 1
ATOM 571 C C . GLU A 1 72 ? 3.82 25.203 8.117 1 93.75 72 GLU A C 1
ATOM 573 O O . GLU A 1 72 ? 2.709 25.703 7.902 1 93.75 72 GLU A O 1
ATOM 578 N N . PRO A 1 73 ? 4.707 25.906 8.859 1 87.88 73 PRO A N 1
ATOM 579 C CA . PRO A 1 73 ? 4.438 27.219 9.453 1 87.88 73 PRO A CA 1
ATOM 580 C C . PRO A 1 73 ? 3.885 28.219 8.445 1 87.88 73 PRO A C 1
ATOM 582 O O . PRO A 1 73 ? 2.922 28.938 8.742 1 87.88 73 PRO A O 1
ATOM 585 N N . ASN A 1 74 ? 4.375 28.469 7.23 1 90.5 74 ASN A N 1
ATOM 586 C CA . ASN A 1 74 ? 3.904 29.484 6.293 1 90.5 74 ASN A CA 1
ATOM 587 C C . ASN A 1 74 ? 2.951 28.891 5.258 1 90.5 74 ASN A C 1
ATOM 589 O O . ASN A 1 74 ? 2.482 29.609 4.363 1 90.5 74 ASN A O 1
ATOM 593 N N . GLN A 1 75 ? 2.607 27.656 5.469 1 96.88 75 GLN A N 1
ATOM 594 C CA . GLN A 1 75 ? 1.673 26.953 4.605 1 96.88 75 GLN A CA 1
ATOM 595 C C . GLN A 1 75 ? 1.983 27.203 3.133 1 96.88 75 GLN A C 1
ATOM 597 O O . GLN A 1 75 ? 1.072 27.391 2.328 1 96.88 75 GLN A O 1
ATOM 602 N N . THR A 1 76 ? 3.232 27.359 2.918 1 96.38 76 THR A N 1
ATOM 603 C CA . THR A 1 76 ? 3.795 27.578 1.59 1 96.38 76 THR A CA 1
ATOM 604 C C . THR A 1 76 ? 4.988 26.656 1.352 1 96.38 76 THR A C 1
ATOM 606 O O . THR A 1 76 ? 5.875 26.547 2.199 1 96.38 76 THR A O 1
ATOM 609 N N . LEU A 1 77 ? 4.945 25.938 0.284 1 96.06 77 LEU A N 1
ATOM 610 C CA . LEU A 1 77 ? 6.023 25.031 -0.074 1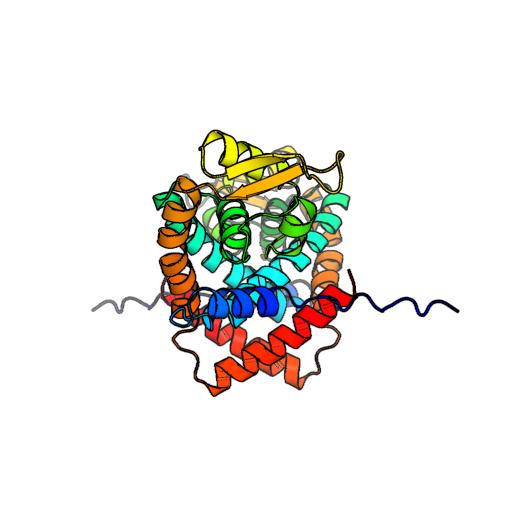 96.06 77 LEU A CA 1
ATOM 611 C C . LEU A 1 77 ? 6.289 25.062 -1.575 1 96.06 77 LEU A C 1
ATOM 613 O O . LEU A 1 77 ? 5.383 25.328 -2.363 1 96.06 77 LEU A O 1
ATOM 617 N N . THR A 1 78 ? 7.566 24.812 -1.943 1 94.06 78 THR A N 1
ATOM 618 C CA . THR A 1 78 ? 7.848 24.547 -3.348 1 94.06 78 THR A CA 1
ATOM 619 C C . THR A 1 78 ? 7.344 23.156 -3.744 1 94.06 78 THR A C 1
ATOM 621 O O . THR A 1 78 ? 7.145 22.297 -2.885 1 94.06 78 THR A O 1
ATOM 624 N N . PRO A 1 79 ? 7.105 22.953 -5.039 1 93.69 79 PRO A N 1
ATOM 625 C CA . PRO A 1 79 ? 6.746 21.609 -5.477 1 93.69 79 PRO A CA 1
ATOM 626 C C . PRO A 1 79 ? 7.758 20.547 -5.031 1 93.69 79 PRO A C 1
ATOM 628 O O . PRO A 1 79 ? 7.371 19.453 -4.621 1 93.69 79 PRO A O 1
ATOM 631 N N . LYS A 1 80 ? 9.008 20.844 -4.98 1 91.62 80 LYS A N 1
ATOM 632 C CA . LYS A 1 80 ? 10.047 19.922 -4.539 1 91.62 80 LYS A CA 1
ATOM 633 C C . LYS A 1 80 ? 9.898 19.594 -3.053 1 91.62 80 LYS A C 1
ATOM 635 O O . LYS A 1 80 ? 10 18.438 -2.646 1 91.62 80 LYS A O 1
ATOM 640 N N . GLN A 1 81 ? 9.68 20.609 -2.289 1 92.25 81 GLN A N 1
ATOM 641 C CA . GLN A 1 81 ? 9.469 20.406 -0.858 1 92.25 81 GLN A CA 1
ATOM 642 C C . GLN A 1 81 ? 8.242 19.531 -0.596 1 92.25 81 GLN A C 1
ATOM 644 O O . GLN A 1 81 ? 8.266 18.672 0.279 1 92.25 81 GLN A O 1
ATOM 649 N N . ILE A 1 82 ? 7.145 19.781 -1.326 1 95.06 82 ILE A N 1
ATOM 650 C CA . ILE A 1 82 ? 5.938 18.969 -1.182 1 95.06 82 ILE A CA 1
ATOM 651 C C . ILE A 1 82 ? 6.254 17.516 -1.501 1 95.06 82 ILE A C 1
ATOM 653 O O . ILE A 1 82 ? 5.91 16.609 -0.731 1 95.06 82 ILE A O 1
ATOM 657 N N . GLN A 1 83 ? 6.91 17.297 -2.58 1 93 83 GLN A N 1
ATOM 658 C CA . GLN A 1 83 ? 7.27 15.945 -3.008 1 93 83 GLN A CA 1
ATOM 659 C C . GLN A 1 83 ? 8.062 15.219 -1.928 1 93 83 GLN A C 1
ATOM 661 O O . GLN A 1 83 ? 7.875 14.023 -1.706 1 93 83 GLN A O 1
ATOM 666 N N . ASP A 1 84 ? 8.906 15.922 -1.205 1 90.62 84 ASP A N 1
ATOM 667 C CA . ASP A 1 84 ? 9.781 15.344 -0.192 1 90.62 84 ASP A CA 1
ATOM 668 C C . ASP A 1 84 ? 9.023 15.07 1.104 1 90.62 84 ASP A C 1
ATOM 670 O O . ASP A 1 84 ? 9.453 14.25 1.919 1 90.62 84 ASP A O 1
ATOM 674 N N . LEU A 1 85 ? 7.906 15.75 1.271 1 91.31 85 LEU A N 1
ATOM 675 C CA . LEU A 1 85 ? 7.25 15.734 2.574 1 91.31 85 LEU A CA 1
ATOM 676 C C . LEU A 1 85 ? 5.977 14.891 2.533 1 91.31 85 LEU A C 1
ATOM 678 O O . LEU A 1 85 ? 5.293 14.742 3.551 1 91.31 85 LEU A O 1
ATOM 682 N N . VAL A 1 86 ? 5.609 14.367 1.385 1 92.5 86 VAL A N 1
ATOM 683 C CA . VAL A 1 86 ? 4.426 13.516 1.317 1 92.5 86 VAL A CA 1
ATOM 684 C C . VAL A 1 86 ? 4.816 12.062 1.564 1 92.5 86 VAL A C 1
ATOM 686 O O . VAL A 1 86 ? 5.961 11.672 1.319 1 92.5 86 VAL A O 1
ATOM 689 N N . LEU A 1 87 ? 3.855 11.336 2.072 1 90.88 87 LEU A N 1
ATOM 690 C CA . LEU A 1 87 ? 4.094 9.953 2.469 1 90.88 87 LEU A CA 1
ATOM 691 C C . LEU A 1 87 ? 4.375 9.078 1.253 1 90.88 87 LEU A C 1
ATOM 693 O O . LEU A 1 87 ? 5.289 8.25 1.275 1 90.88 87 LEU A O 1
ATOM 697 N N . ILE A 1 88 ? 3.549 9.148 0.257 1 87.69 88 ILE A N 1
ATOM 698 C CA . ILE A 1 88 ? 3.725 8.406 -0.987 1 87.69 88 ILE A CA 1
ATOM 699 C C . ILE A 1 88 ? 3.998 9.375 -2.133 1 87.69 88 ILE A C 1
ATOM 701 O O . ILE A 1 88 ? 3.178 10.25 -2.426 1 87.69 88 ILE A O 1
ATOM 705 N N . SER A 1 89 ? 5.301 9.383 -2.602 1 77 89 SER A N 1
ATOM 706 C CA . SER A 1 89 ? 5.641 10.227 -3.742 1 77 89 SER A CA 1
ATOM 707 C C . SER A 1 89 ? 5.277 9.547 -5.059 1 77 89 SER A C 1
ATOM 709 O O . SER A 1 89 ? 5.535 8.352 -5.242 1 77 89 SER A O 1
ATOM 711 N N . SER A 1 90 ? 4.191 9.969 -5.824 1 69.62 90 SER A N 1
ATOM 712 C CA . SER A 1 90 ? 3.881 9.391 -7.125 1 69.62 90 SER A CA 1
ATOM 713 C C . SER A 1 90 ? 4 10.43 -8.234 1 69.62 90 SER A C 1
ATOM 715 O O . SER A 1 90 ? 4.094 11.625 -7.965 1 69.62 90 SER A O 1
ATOM 717 N N . GLY A 1 91 ? 4.293 9.906 -9.469 1 74.56 91 GLY A N 1
ATOM 718 C CA . GLY A 1 91 ? 4.305 10.695 -10.695 1 74.56 91 GLY A CA 1
ATOM 719 C C . GLY A 1 91 ? 3.008 11.438 -10.938 1 74.56 91 GLY A C 1
ATOM 720 O O . GLY A 1 91 ? 1.953 10.82 -11.102 1 74.56 91 GLY A O 1
ATOM 721 N N . GLY A 1 92 ? 2.658 12.578 -10.102 1 88.38 92 GLY A N 1
ATOM 722 C CA . GLY A 1 92 ? 1.422 13.305 -10.359 1 88.38 92 GLY A CA 1
ATOM 723 C C . GLY A 1 92 ? 1.296 14.578 -9.555 1 88.38 92 GLY A C 1
ATOM 724 O O . GLY A 1 92 ? 0.204 15.141 -9.438 1 88.38 92 GLY A O 1
ATOM 725 N N . LEU A 1 93 ? 2.346 14.938 -9.062 1 93.94 93 LEU A N 1
ATOM 726 C CA . LEU A 1 93 ? 2.268 16.078 -8.156 1 93.94 93 LEU A CA 1
ATOM 727 C C . LEU A 1 93 ? 1.727 17.312 -8.883 1 93.94 93 LEU A C 1
ATOM 729 O O . LEU A 1 93 ? 0.878 18.031 -8.352 1 93.94 93 LEU A O 1
ATOM 733 N N . THR A 1 94 ? 2.217 17.516 -10.062 1 93.69 94 THR A N 1
ATOM 734 C CA . THR A 1 94 ? 1.77 18.656 -10.852 1 93.69 94 THR A CA 1
ATOM 735 C C . THR A 1 94 ? 0.261 18.609 -11.078 1 93.69 94 THR A C 1
ATOM 737 O O . THR A 1 94 ? -0.443 19.594 -10.859 1 93.69 94 THR A O 1
ATOM 740 N N . ASN A 1 95 ? -0.184 17.438 -11.477 1 95.69 95 ASN A N 1
ATOM 741 C CA . ASN A 1 95 ? -1.614 17.266 -11.703 1 95.69 95 ASN A CA 1
ATOM 742 C C . ASN A 1 95 ? -2.418 17.484 -10.422 1 95.69 95 ASN A C 1
ATOM 744 O O . ASN A 1 95 ? -3.5 18.062 -10.453 1 95.69 95 ASN A O 1
ATOM 748 N N . ARG A 1 96 ? -1.955 17.031 -9.344 1 96.44 96 ARG A N 1
ATOM 749 C CA . ARG A 1 96 ? -2.619 17.219 -8.055 1 96.44 96 ARG A CA 1
ATOM 750 C C . ARG A 1 96 ? -2.719 18.703 -7.703 1 96.44 96 ARG A C 1
ATOM 752 O O . ARG A 1 96 ? -3.771 19.172 -7.27 1 96.44 96 ARG A O 1
ATOM 759 N N . ILE A 1 97 ? -1.638 19.391 -7.941 1 96.81 97 ILE A N 1
ATOM 760 C CA . ILE A 1 97 ? -1.603 20.828 -7.637 1 96.81 97 ILE A CA 1
ATOM 761 C C . ILE A 1 97 ? -2.568 21.562 -8.555 1 96.81 97 ILE A C 1
ATOM 763 O O . ILE A 1 97 ? -3.314 22.438 -8.102 1 96.81 97 ILE A O 1
ATOM 767 N N . ASN A 1 98 ? -2.533 21.203 -9.844 1 97.19 98 ASN A N 1
ATOM 768 C CA . ASN A 1 98 ? -3.449 21.812 -10.805 1 97.19 98 ASN A CA 1
ATOM 769 C C . ASN A 1 98 ? -4.906 21.625 -10.383 1 97.19 98 ASN A C 1
ATOM 771 O O . ASN A 1 98 ? -5.688 22.578 -10.414 1 97.19 98 ASN A O 1
ATOM 775 N N . LYS A 1 99 ? -5.25 20.469 -9.953 1 97.94 99 LYS A N 1
ATOM 776 C CA . LYS A 1 99 ? -6.617 20.172 -9.539 1 97.94 99 LYS A CA 1
ATOM 777 C C . LYS A 1 99 ? -6.992 20.969 -8.289 1 97.94 99 LYS A C 1
ATOM 779 O O . LYS A 1 99 ? -8.094 21.531 -8.211 1 97.94 99 LYS A O 1
ATOM 784 N N . LEU A 1 100 ? -6.082 21.047 -7.367 1 98.5 100 LEU A N 1
ATOM 785 C CA . LEU A 1 100 ? -6.328 21.781 -6.125 1 98.5 100 LEU A CA 1
ATOM 786 C C . LEU A 1 100 ? -6.465 23.266 -6.391 1 98.5 100 LEU A C 1
ATOM 788 O O . LEU A 1 100 ? -7.273 23.953 -5.75 1 98.5 100 LEU A O 1
ATOM 792 N N . GLU A 1 101 ? -5.66 23.75 -7.293 1 98.38 101 GLU A N 1
ATOM 793 C CA . GLU A 1 101 ? -5.75 25.156 -7.68 1 98.38 101 GLU A CA 1
ATOM 794 C C . GLU A 1 101 ? -7.09 25.469 -8.352 1 98.38 101 GLU A C 1
ATOM 796 O O . GLU A 1 101 ? -7.727 26.469 -8.039 1 98.38 101 GLU A O 1
ATOM 801 N N . LYS A 1 102 ? -7.457 24.594 -9.227 1 98.25 102 LYS A N 1
ATOM 802 C CA . LYS A 1 102 ? -8.742 24.734 -9.906 1 98.25 1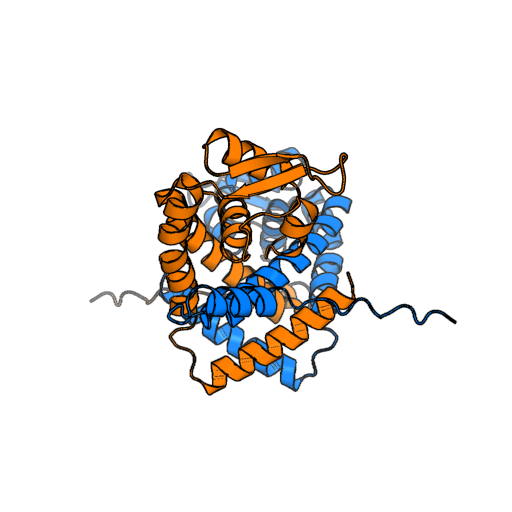02 LYS A CA 1
ATOM 803 C C . LYS A 1 102 ? -9.898 24.734 -8.906 1 98.25 102 LYS A C 1
ATOM 805 O O . LYS A 1 102 ? -10.883 25.453 -9.094 1 98.25 102 LYS A O 1
ATOM 810 N N . LYS A 1 103 ? -9.758 23.984 -7.801 1 98.25 103 LYS A N 1
ATOM 811 C CA . LYS A 1 103 ? -10.773 23.891 -6.754 1 98.25 103 LYS A CA 1
ATOM 812 C C . LYS A 1 103 ? -10.711 25.109 -5.824 1 98.25 103 LYS A C 1
ATOM 814 O O . LYS A 1 103 ? -11.547 25.25 -4.926 1 98.25 103 LYS A O 1
ATOM 819 N N . GLY A 1 104 ? -9.703 25.938 -6.023 1 98.56 104 GLY A N 1
ATOM 820 C CA . GLY A 1 104 ? -9.539 27.109 -5.188 1 98.56 104 GLY A CA 1
ATOM 821 C C . GLY A 1 104 ? -9 26.797 -3.807 1 98.56 104 GLY A C 1
ATOM 822 O O . GLY A 1 104 ? -9.258 27.531 -2.85 1 98.56 104 GLY A O 1
ATOM 823 N N . LEU A 1 105 ? -8.273 25.6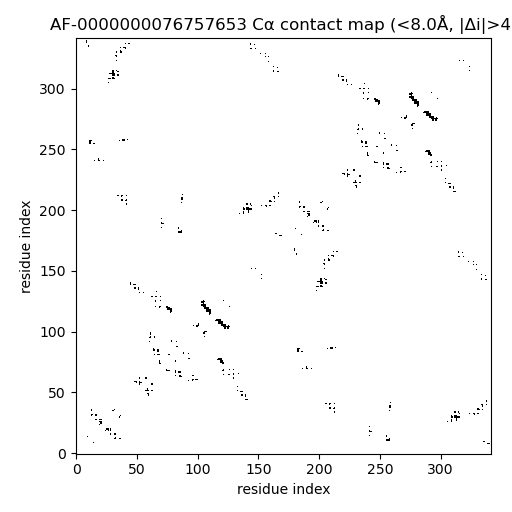72 -3.691 1 98.81 105 LEU A N 1
ATOM 824 C CA . LEU A 1 105 ? -7.781 25.219 -2.393 1 98.81 105 LEU A CA 1
ATOM 825 C C . LEU A 1 105 ? -6.34 25.672 -2.178 1 98.81 105 LEU A C 1
ATOM 827 O O . LEU A 1 105 ? -5.887 25.797 -1.038 1 98.81 105 LEU A O 1
ATOM 831 N N . VAL A 1 106 ? -5.605 25.844 -3.281 1 98.75 106 VAL A N 1
ATOM 832 C CA . VAL A 1 106 ? -4.234 26.344 -3.23 1 98.75 106 VAL A CA 1
ATOM 833 C C . VAL A 1 106 ? -4.027 27.391 -4.316 1 98.75 106 VAL A C 1
ATOM 835 O O . VAL A 1 106 ? -4.875 27.562 -5.195 1 98.75 106 VAL A O 1
ATOM 838 N N . GLN A 1 107 ? -2.902 28.094 -4.223 1 98.19 107 GLN A N 1
ATOM 839 C CA . GLN A 1 107 ? -2.506 29.078 -5.23 1 98.19 107 GLN A CA 1
ATOM 840 C C . GLN A 1 107 ? -1.004 29.016 -5.496 1 98.19 107 GLN A C 1
ATOM 842 O O . GLN A 1 107 ? -0.209 28.859 -4.566 1 98.19 107 GLN A O 1
ATOM 847 N N . ARG A 1 108 ? -0.689 29.125 -6.766 1 95.94 108 ARG A N 1
ATOM 848 C CA . ARG A 1 108 ? 0.713 29.266 -7.145 1 95.94 108 ARG A CA 1
ATOM 849 C C . ARG A 1 108 ? 1.153 30.719 -7.109 1 95.94 108 ARG A C 1
ATOM 851 O O . ARG A 1 108 ? 0.448 31.594 -7.609 1 95.94 108 ARG A O 1
ATOM 858 N N . ILE A 1 109 ? 2.25 30.922 -6.508 1 93.69 109 ILE A N 1
ATOM 859 C CA . ILE A 1 109 ? 2.816 32.281 -6.5 1 93.69 109 ILE A CA 1
ATOM 860 C C . ILE A 1 109 ? 4.293 32.219 -6.883 1 93.69 109 ILE A C 1
ATOM 862 O O . ILE A 1 109 ? 4.953 31.188 -6.684 1 93.69 109 ILE A O 1
ATOM 866 N N . LEU A 1 110 ? 4.809 33.25 -7.445 1 90.56 110 LEU A N 1
ATOM 867 C CA . LEU A 1 110 ? 6.215 33.281 -7.824 1 90.56 110 LEU A CA 1
ATOM 868 C C . LEU A 1 110 ? 7.113 33.281 -6.59 1 90.56 110 LEU A C 1
ATOM 870 O O . LEU A 1 110 ? 6.824 33.938 -5.598 1 90.56 110 LEU A O 1
ATOM 874 N N . ASN A 1 111 ? 8.164 32.406 -6.691 1 86.25 111 ASN A N 1
ATOM 875 C CA . ASN A 1 111 ? 9.148 32.344 -5.617 1 86.25 111 ASN A CA 1
ATOM 876 C C . ASN A 1 111 ? 10.055 33.562 -5.621 1 86.25 111 ASN A C 1
ATOM 878 O O . ASN A 1 111 ? 10.773 33.812 -6.594 1 86.25 111 ASN A O 1
ATOM 882 N N . PRO A 1 112 ? 10.031 34.375 -4.648 1 84 112 PRO A N 1
ATOM 883 C CA . PRO A 1 112 ? 10.859 35.594 -4.637 1 84 112 PRO A CA 1
ATOM 884 C C . PRO A 1 112 ? 12.352 35.281 -4.633 1 84 112 PRO A C 1
ATOM 886 O O . PRO A 1 112 ? 13.156 36.094 -5.105 1 84 112 PRO A O 1
ATOM 889 N N . GLU A 1 113 ? 12.688 34.125 -4.172 1 85.94 113 GLU A N 1
ATOM 890 C CA . GLU A 1 113 ? 14.086 33.719 -4.031 1 85.94 113 GLU A CA 1
ATOM 891 C C . GLU A 1 113 ? 14.594 33.031 -5.289 1 85.94 113 GLU A C 1
ATOM 893 O O . GLU A 1 113 ? 15.805 32.938 -5.508 1 85.94 113 GLU A O 1
ATOM 898 N N . ASP A 1 114 ? 13.781 32.469 -5.98 1 80 114 ASP A N 1
ATOM 899 C CA . ASP A 1 114 ? 14.102 31.719 -7.195 1 80 114 ASP A CA 1
ATOM 900 C C . ASP A 1 114 ? 13.023 31.922 -8.258 1 80 114 ASP A C 1
ATOM 902 O O . ASP A 1 114 ? 12.023 31.219 -8.281 1 80 114 ASP A O 1
ATOM 906 N N . ARG A 1 115 ? 13.273 32.812 -9.148 1 76.31 115 ARG A N 1
ATOM 907 C CA . ARG A 1 115 ? 12.258 33.25 -10.109 1 76.31 115 ARG A CA 1
ATOM 908 C C . ARG A 1 115 ? 11.875 32.125 -11.055 1 76.31 115 ARG A C 1
ATOM 910 O O . ARG A 1 115 ? 10.922 32.25 -11.82 1 76.31 115 ARG A O 1
ATOM 917 N N . ARG A 1 116 ? 12.547 30.984 -10.844 1 76.75 116 ARG A N 1
ATOM 918 C CA . ARG A 1 116 ? 12.242 29.875 -11.742 1 76.75 116 ARG A CA 1
ATOM 919 C C . ARG A 1 116 ? 11.391 28.812 -11.039 1 76.75 116 ARG A C 1
ATOM 921 O O . ARG A 1 116 ? 10.969 27.828 -11.656 1 76.75 116 ARG A O 1
ATOM 928 N N . SER A 1 117 ? 11.203 29.25 -9.797 1 84.75 117 SER A N 1
ATOM 929 C CA . SER A 1 117 ? 10.43 28.266 -9.055 1 84.75 117 SER A CA 1
ATOM 930 C C . SER A 1 117 ? 9.117 28.844 -8.547 1 84.75 117 SER A C 1
ATOM 932 O O . SER A 1 117 ? 9 30.062 -8.391 1 84.75 117 SER A O 1
ATOM 934 N N . TRP A 1 118 ? 8.109 28.031 -8.531 1 91.94 118 TRP A N 1
ATOM 935 C CA . TRP A 1 118 ? 6.805 28.406 -7.992 1 91.94 118 TRP A CA 1
ATOM 936 C C . TRP A 1 118 ? 6.656 27.938 -6.547 1 91.94 118 TRP A C 1
ATOM 938 O O . TRP A 1 118 ? 7.254 26.938 -6.148 1 91.94 118 TRP A O 1
ATOM 948 N N . LEU A 1 119 ? 5.988 28.828 -5.812 1 95.69 119 LEU A N 1
ATOM 949 C CA . LEU A 1 119 ? 5.531 28.422 -4.484 1 95.69 119 LEU A CA 1
ATOM 950 C C . LEU A 1 119 ? 4.047 28.078 -4.504 1 95.69 119 LEU A C 1
ATOM 952 O O . LEU A 1 119 ? 3.262 28.703 -5.207 1 95.69 119 LEU A O 1
ATOM 956 N N . ILE A 1 120 ? 3.717 27.047 -3.764 1 97.62 120 ILE A N 1
ATOM 957 C CA . ILE A 1 120 ? 2.324 26.656 -3.582 1 97.62 120 ILE A CA 1
ATOM 958 C C . ILE A 1 120 ? 1.838 27.109 -2.203 1 97.62 120 ILE A C 1
ATOM 960 O O . ILE A 1 120 ? 2.414 26.719 -1.182 1 97.62 120 ILE A O 1
ATOM 964 N N . ASN A 1 121 ? 0.83 27.938 -2.211 1 97.81 121 ASN A N 1
ATOM 965 C CA . ASN A 1 121 ? 0.269 28.469 -0.975 1 97.81 121 ASN A CA 1
ATOM 966 C C . ASN A 1 121 ? -1.102 27.875 -0.676 1 97.81 121 ASN A C 1
ATOM 968 O O . ASN A 1 121 ? -1.927 27.719 -1.579 1 97.81 121 ASN A O 1
ATOM 972 N N . LEU A 1 122 ? -1.258 27.5 0.622 1 98.62 122 L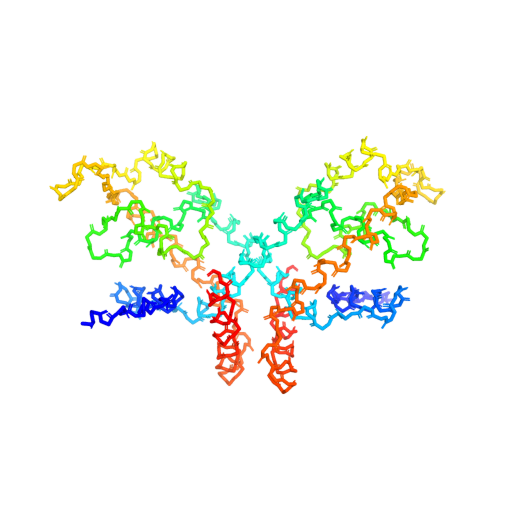EU A N 1
ATOM 973 C CA . LEU A 1 122 ? -2.564 27.031 1.077 1 98.62 122 LEU A CA 1
ATOM 974 C C . LEU A 1 122 ? -3.533 28.203 1.219 1 98.62 122 LEU A C 1
ATOM 976 O O . LEU A 1 122 ? -3.232 29.188 1.904 1 98.62 122 LEU A O 1
ATOM 980 N N . LEU A 1 123 ? -4.707 28.141 0.554 1 98.62 123 LEU A N 1
ATOM 981 C CA . LEU A 1 123 ? -5.719 29.172 0.652 1 98.62 123 LEU A CA 1
ATOM 982 C C . LEU A 1 123 ? -6.66 28.922 1.822 1 98.62 123 LEU A C 1
ATOM 984 O O . LEU A 1 123 ? -6.754 27.781 2.307 1 98.62 123 LEU A O 1
ATOM 988 N N . PRO A 1 124 ? -7.406 29.953 2.301 1 98.44 124 PRO A N 1
ATOM 989 C CA . PRO A 1 124 ? -8.312 29.781 3.439 1 98.44 124 PRO A CA 1
ATOM 990 C C . PRO A 1 124 ? -9.328 28.672 3.225 1 98.44 124 PRO A C 1
ATOM 992 O O . PRO A 1 124 ? -9.609 27.891 4.148 1 98.44 124 PRO A O 1
ATOM 995 N N . LYS A 1 125 ? -9.773 28.562 2.016 1 98.62 125 LYS A N 1
ATOM 996 C CA . LYS A 1 125 ? -10.719 27.5 1.685 1 98.62 125 LYS A CA 1
ATOM 997 C C . LYS A 1 125 ? -10.078 26.125 1.856 1 98.62 125 LYS A C 1
ATOM 999 O O . LYS A 1 125 ? -10.711 25.203 2.387 1 98.62 125 LYS A O 1
ATOM 1004 N N . GLY A 1 126 ? -8.852 26 1.375 1 98.75 126 GLY A N 1
ATOM 1005 C CA . GLY A 1 126 ? -8.109 24.766 1.534 1 98.75 126 GLY A CA 1
ATOM 1006 C C . GLY A 1 126 ? -7.801 24.438 2.982 1 98.75 126 GLY A C 1
ATOM 1007 O O . GLY A 1 126 ? -7.895 23.281 3.395 1 98.75 126 GLY A O 1
ATOM 1008 N N . GLU A 1 127 ? -7.43 25.453 3.699 1 98.38 127 GLU A N 1
ATOM 1009 C CA . GLU A 1 127 ? -7.137 25.281 5.117 1 98.38 127 GLU A CA 1
ATOM 1010 C C . GLU A 1 127 ? -8.359 24.766 5.875 1 98.38 127 GLU A C 1
ATOM 1012 O O . GLU A 1 127 ? -8.258 23.828 6.672 1 98.38 127 GLU A O 1
ATOM 1017 N N . THR A 1 128 ? -9.523 25.406 5.641 1 98.44 128 THR A N 1
ATOM 1018 C CA . THR A 1 128 ? -10.773 25 6.285 1 98.44 128 THR A CA 1
ATOM 1019 C C . THR A 1 128 ? -11.094 23.547 5.973 1 98.44 128 THR A C 1
ATOM 1021 O O . THR A 1 128 ? -11.422 22.766 6.871 1 98.44 128 THR A O 1
ATOM 1024 N N . LEU A 1 129 ? -10.898 23.172 4.754 1 98.56 129 LEU A N 1
ATOM 1025 C CA . LEU A 1 129 ? -11.219 21.812 4.316 1 98.56 129 LEU A CA 1
ATOM 1026 C C . LEU A 1 129 ? -10.281 20.797 4.973 1 98.56 129 LEU A C 1
ATOM 1028 O O . LEU A 1 129 ? -10.742 19.812 5.559 1 98.56 129 LEU A O 1
ATOM 1032 N N . ILE A 1 130 ? -9.023 21.047 4.902 1 98.5 130 ILE A N 1
ATOM 1033 C CA . ILE A 1 130 ? -8.055 20.062 5.352 1 98.5 130 ILE A CA 1
ATOM 1034 C C . ILE A 1 130 ? -8.133 19.906 6.867 1 98.5 130 ILE A C 1
ATOM 1036 O O . ILE A 1 130 ? -7.957 18.812 7.398 1 98.5 130 ILE A O 1
ATOM 1040 N N . LYS A 1 131 ? -8.414 20.969 7.574 1 97.88 131 LYS A N 1
ATOM 1041 C CA . LYS A 1 131 ? -8.578 20.906 9.023 1 97.88 131 LYS A CA 1
ATOM 1042 C C . LYS A 1 131 ? -9.766 20.016 9.398 1 97.88 131 LYS A C 1
ATOM 1044 O O . LYS A 1 131 ? -9.742 19.359 10.438 1 97.88 131 LYS A O 1
ATOM 1049 N N . LYS A 1 132 ? -10.688 20 8.531 1 97.38 132 LYS A N 1
ATOM 1050 C CA . LYS A 1 132 ? -11.867 19.172 8.742 1 97.38 132 LYS A CA 1
ATOM 1051 C C . LYS A 1 132 ? -11.57 17.703 8.43 1 97.38 132 LYS A C 1
ATOM 1053 O O . LYS A 1 132 ? -12.125 16.812 9.07 1 97.38 132 LYS A O 1
ATOM 1058 N N . VAL A 1 133 ? -10.719 17.422 7.543 1 98.25 133 VAL A N 1
ATOM 1059 C CA . VAL A 1 133 ? -10.484 16.078 7.012 1 98.25 133 VAL A CA 1
ATOM 1060 C C . VAL A 1 133 ? -9.445 15.359 7.867 1 98.25 133 VAL A C 1
ATOM 1062 O O . VAL A 1 133 ? -9.531 14.141 8.062 1 98.25 133 VAL A O 1
ATOM 1065 N N . VAL A 1 134 ? -8.5 16.078 8.438 1 97.88 134 VAL A N 1
ATOM 1066 C CA . VAL A 1 134 ? -7.336 15.508 9.117 1 97.88 134 VAL A CA 1
ATOM 1067 C C . VAL A 1 134 ? -7.789 14.633 10.281 1 97.88 134 VAL A C 1
ATOM 1069 O O . VAL A 1 134 ? -7.371 13.477 10.398 1 97.88 134 VAL A O 1
ATOM 1072 N N . PRO A 1 135 ? -8.773 15.078 11.133 1 97.25 135 PRO A N 1
ATOM 1073 C CA . PRO A 1 135 ? -9.164 14.242 12.273 1 97.25 135 PRO A CA 1
ATOM 1074 C C . PRO A 1 135 ? -9.781 12.906 11.844 1 97.25 135 PRO A C 1
ATOM 1076 O O . PRO A 1 135 ? -9.5 11.875 12.461 1 97.25 135 PRO A O 1
ATOM 1079 N N . SER A 1 136 ? -10.555 12.914 10.82 1 97.06 136 SER A N 1
ATOM 1080 C CA . SER A 1 136 ? -11.18 11.672 10.367 1 97.06 136 SER A CA 1
ATOM 1081 C C . SER A 1 136 ? -10.141 10.727 9.773 1 97.06 136 SER A C 1
ATOM 1083 O O . SER A 1 136 ? -10.234 9.508 9.945 1 97.06 136 SER A O 1
ATOM 1085 N N . HIS A 1 137 ? -9.18 11.289 9.055 1 97.94 137 HIS A N 1
ATOM 1086 C CA . HIS A 1 137 ? -8.094 10.492 8.508 1 97.94 137 HIS A CA 1
ATOM 1087 C C . HIS A 1 137 ? -7.289 9.82 9.617 1 97.94 137 HIS A C 1
ATOM 1089 O O . HIS A 1 137 ? -7.059 8.609 9.578 1 97.94 137 HIS A O 1
ATOM 1095 N N . LEU A 1 138 ? -6.914 10.602 10.633 1 97.88 138 LEU A N 1
ATOM 1096 C CA . LEU A 1 138 ? -6.133 10.078 11.75 1 97.88 138 LEU A CA 1
ATOM 1097 C C . LEU A 1 138 ? -6.926 9.039 12.531 1 97.88 138 LEU A C 1
ATOM 1099 O O . LEU A 1 138 ? -6.355 8.078 13.047 1 97.88 138 LEU A O 1
ATOM 1103 N N . SER A 1 139 ? -8.211 9.203 12.602 1 97.75 139 SER A N 1
ATOM 1104 C CA . SER A 1 139 ? -9.062 8.258 13.312 1 97.75 139 SER A CA 1
ATOM 1105 C C . SER A 1 139 ? -9.055 6.887 12.641 1 97.75 139 SER A C 1
ATOM 1107 O O . SER A 1 139 ? -9.055 5.855 13.32 1 97.75 139 SER A O 1
ATOM 1109 N N . ILE A 1 140 ? -9.039 6.832 11.32 1 98 140 ILE A N 1
ATOM 1110 C CA . ILE A 1 140 ? -8.953 5.574 10.586 1 98 140 ILE A CA 1
ATOM 1111 C C . ILE A 1 140 ? -7.676 4.832 10.984 1 98 140 ILE A C 1
ATOM 1113 O O . ILE A 1 140 ? -7.707 3.631 11.266 1 98 140 ILE A O 1
ATOM 1117 N N . GLU A 1 141 ? -6.57 5.535 11.047 1 98.31 141 GLU A N 1
ATOM 1118 C CA . GLU A 1 141 ? -5.277 4.938 11.367 1 98.31 141 GLU A CA 1
ATOM 1119 C C . GLU A 1 141 ? -5.238 4.465 12.82 1 98.31 141 GLU A C 1
ATOM 1121 O O . GLU A 1 141 ? -4.75 3.369 13.109 1 98.31 141 GLU A O 1
ATOM 1126 N N . THR A 1 142 ? -5.77 5.289 13.734 1 98 142 THR A N 1
ATOM 1127 C CA . THR A 1 142 ? -5.734 4.938 15.148 1 98 142 THR A CA 1
ATOM 1128 C C . THR A 1 142 ? -6.652 3.754 15.438 1 98 142 THR A C 1
ATOM 1130 O O . THR A 1 142 ? -6.32 2.887 16.25 1 98 142 THR A O 1
ATOM 1133 N N . LYS A 1 143 ? -7.801 3.676 14.789 1 97.5 143 LYS A N 1
ATOM 1134 C CA . LYS A 1 143 ? -8.711 2.545 14.945 1 97.5 143 LYS A CA 1
ATOM 1135 C C . LYS A 1 143 ? -8.07 1.252 14.445 1 97.5 143 LYS A C 1
ATOM 1137 O O . LYS A 1 143 ? -8.328 0.177 14.992 1 97.5 143 LYS A O 1
ATOM 1142 N N . ALA A 1 144 ? -7.211 1.368 13.445 1 97.88 144 ALA A N 1
ATOM 1143 C CA . ALA A 1 144 ? -6.562 0.203 12.852 1 97.88 144 ALA A CA 1
ATOM 1144 C C . ALA A 1 144 ? -5.625 -0.473 13.844 1 97.88 144 ALA A C 1
ATOM 1146 O O . ALA A 1 144 ? -5.344 -1.669 13.727 1 97.88 144 ALA A O 1
ATOM 1147 N N . ILE A 1 145 ? -5.125 0.283 14.836 1 98.25 145 ILE A N 1
ATOM 1148 C CA . ILE A 1 145 ? -4.125 -0.289 15.734 1 98.25 145 ILE A CA 1
ATOM 1149 C C . ILE A 1 145 ? -4.695 -0.393 17.141 1 98.25 145 ILE A C 1
ATOM 1151 O O . ILE A 1 145 ? -3.955 -0.625 18.109 1 98.25 145 ILE A O 1
ATOM 1155 N N . LYS A 1 146 ? -5.977 -0.192 17.297 1 96.69 146 LYS A N 1
ATOM 1156 C CA . LYS A 1 146 ? -6.617 -0.007 18.594 1 96.69 146 LYS A CA 1
ATOM 1157 C C . LYS A 1 146 ? -6.457 -1.248 19.469 1 96.69 146 LYS A C 1
ATOM 1159 O O . LYS A 1 146 ? -6.461 -1.153 20.703 1 96.69 146 LYS A O 1
ATOM 1164 N N . ASN A 1 147 ? -6.246 -2.416 18.875 1 96.38 147 ASN A N 1
ATOM 1165 C CA . ASN A 1 147 ? -6.215 -3.648 19.656 1 96.38 147 ASN A CA 1
ATOM 1166 C C . ASN A 1 147 ? -4.789 -4.059 20 1 96.38 147 ASN A C 1
ATOM 1168 O O . ASN A 1 147 ? -4.574 -5.078 20.672 1 96.38 147 ASN A O 1
ATOM 1172 N N . LEU A 1 148 ? -3.824 -3.33 19.562 1 97.75 148 LEU A N 1
ATOM 1173 C CA . LEU A 1 148 ? -2.449 -3.6 19.969 1 97.75 148 LEU A CA 1
ATOM 1174 C C . LEU A 1 148 ? -2.205 -3.139 21.391 1 97.75 148 LEU A C 1
ATOM 1176 O O . LEU A 1 148 ? -2.598 -2.031 21.766 1 97.75 148 LEU A O 1
ATOM 1180 N N . SER A 1 149 ? -1.575 -4.004 22.234 1 98 149 SER A N 1
ATOM 1181 C CA . SER A 1 149 ? -1.062 -3.533 23.516 1 98 149 SER A CA 1
ATOM 1182 C C . SER A 1 149 ? 0.053 -2.51 23.328 1 98 149 SER A C 1
ATOM 1184 O O . SER A 1 149 ? 0.597 -2.377 22.219 1 98 149 SER A O 1
ATOM 1186 N N . PHE A 1 150 ? 0.345 -1.792 24.391 1 97.81 150 PHE A N 1
ATOM 1187 C CA . PHE A 1 150 ? 1.421 -0.811 24.328 1 97.81 150 PHE A CA 1
ATOM 1188 C C . PHE A 1 150 ? 2.736 -1.477 23.938 1 97.81 150 PHE A C 1
ATOM 1190 O O . PHE A 1 150 ? 3.492 -0.943 23.125 1 97.81 150 PHE A O 1
ATOM 1197 N N . GLN A 1 151 ? 2.975 -2.664 24.422 1 98.19 151 GLN A N 1
ATOM 1198 C CA . GLN A 1 151 ? 4.195 -3.404 24.109 1 98.19 151 GLN A CA 1
ATOM 1199 C C . GLN A 1 151 ? 4.219 -3.834 22.641 1 98.19 151 GLN A C 1
ATOM 1201 O O . GLN A 1 151 ? 5.242 -3.701 21.969 1 98.19 151 GLN A O 1
ATOM 1206 N N . GLU A 1 152 ? 3.102 -4.355 22.141 1 98.31 152 GLU A N 1
ATOM 1207 C CA . GLU A 1 152 ? 3.002 -4.758 20.734 1 98.31 152 GLU A CA 1
ATOM 1208 C C . GLU A 1 152 ? 3.189 -3.564 19.812 1 98.31 152 GLU A C 1
ATOM 1210 O O . GLU A 1 152 ? 3.863 -3.674 18.781 1 98.31 152 GLU A O 1
ATOM 1215 N N . TYR A 1 153 ? 2.578 -2.432 20.234 1 98.38 153 TYR A N 1
ATOM 1216 C CA . TYR A 1 153 ? 2.707 -1.194 19.469 1 98.38 153 TYR A CA 1
ATOM 1217 C C . TYR A 1 153 ? 4.168 -0.772 19.359 1 98.38 153 TYR A C 1
ATOM 1219 O O . TYR A 1 153 ? 4.66 -0.498 18.266 1 98.38 153 TYR A O 1
ATOM 1227 N N . GLN A 1 154 ? 4.875 -0.77 20.453 1 98.56 154 GLN A N 1
ATOM 1228 C CA . GLN A 1 154 ? 6.27 -0.341 20.469 1 98.56 154 GLN A CA 1
ATOM 1229 C C . GLN A 1 154 ? 7.145 -1.277 19.641 1 98.56 154 GLN A C 1
ATOM 1231 O O . GLN A 1 154 ? 7.992 -0.823 18.875 1 98.56 154 GLN A O 1
ATOM 1236 N N . GLN A 1 155 ? 6.938 -2.574 19.781 1 98.5 155 GLN A N 1
ATOM 1237 C CA . GLN A 1 155 ? 7.715 -3.564 19.031 1 98.5 155 GLN A CA 1
ATOM 1238 C C . GLN A 1 155 ? 7.469 -3.441 17.531 1 98.5 155 GLN A C 1
ATOM 1240 O O . GLN A 1 155 ? 8.414 -3.455 16.75 1 98.5 155 GLN A O 1
ATOM 1245 N N . LEU A 1 156 ? 6.199 -3.338 17.188 1 98.81 156 LEU A N 1
ATOM 1246 C CA . LEU A 1 156 ? 5.848 -3.203 15.773 1 98.81 156 LEU A CA 1
ATOM 1247 C C . LEU A 1 156 ? 6.441 -1.928 15.188 1 98.81 156 LEU A C 1
ATOM 1249 O O . LEU A 1 156 ? 7.027 -1.955 14.102 1 98.81 156 LEU A O 1
ATOM 1253 N N . ARG A 1 157 ? 6.281 -0.824 15.883 1 98.5 157 ARG A N 1
ATOM 1254 C CA . ARG A 1 157 ? 6.844 0.453 15.453 1 98.5 157 ARG A CA 1
ATOM 1255 C C . ARG A 1 157 ? 8.344 0.335 15.203 1 98.5 157 ARG A C 1
ATOM 1257 O O . ARG A 1 157 ? 8.836 0.725 14.141 1 98.5 157 ARG A O 1
ATOM 1264 N N . ASP A 1 158 ? 9.062 -0.258 16.156 1 98.25 158 ASP A N 1
ATOM 1265 C CA . ASP A 1 158 ? 10.516 -0.337 16.062 1 98.25 158 ASP A CA 1
ATOM 1266 C C . ASP A 1 158 ? 10.945 -1.236 14.898 1 98.25 158 ASP A C 1
ATOM 1268 O O . ASP A 1 158 ? 11.906 -0.929 14.188 1 98.25 158 ASP A O 1
ATOM 1272 N N . LEU A 1 159 ? 10.289 -2.326 14.711 1 98.56 159 LEU A N 1
ATOM 1273 C CA . LEU A 1 159 ? 10.617 -3.25 13.633 1 98.56 159 LEU A CA 1
ATOM 1274 C C . LEU A 1 159 ? 10.312 -2.625 12.273 1 98.56 159 LEU A C 1
ATOM 1276 O O . LEU A 1 159 ? 11.055 -2.826 11.312 1 98.56 159 LEU A O 1
ATOM 1280 N N . LEU A 1 160 ? 9.211 -1.855 12.172 1 98.44 160 LEU A N 1
ATOM 1281 C CA . LEU A 1 160 ? 8.875 -1.176 10.93 1 98.44 160 LEU A CA 1
ATOM 1282 C C . LEU A 1 160 ? 9.883 -0.074 10.617 1 98.44 160 LEU A C 1
ATOM 1284 O O . LEU A 1 160 ? 10.203 0.171 9.453 1 98.44 160 LEU A O 1
ATOM 1288 N N . ILE A 1 161 ? 10.352 0.612 11.664 1 97.06 161 ILE A N 1
ATOM 1289 C CA . ILE A 1 161 ? 11.391 1.617 11.484 1 97.06 161 ILE A CA 1
ATOM 1290 C C . ILE A 1 161 ? 12.641 0.966 10.891 1 97.06 161 ILE A C 1
ATOM 1292 O O . ILE A 1 161 ? 13.211 1.47 9.922 1 97.06 161 ILE A O 1
ATOM 1296 N N . THR A 1 162 ? 13.008 -0.152 11.438 1 95.75 162 THR A N 1
ATOM 1297 C CA . THR A 1 162 ? 14.18 -0.877 10.961 1 95.75 162 THR A CA 1
ATOM 1298 C C . THR A 1 162 ? 14.008 -1.282 9.5 1 95.75 162 THR A C 1
ATOM 1300 O O . THR A 1 162 ? 14.898 -1.055 8.68 1 95.75 162 THR A O 1
ATOM 1303 N N . LEU A 1 163 ? 12.891 -1.834 9.188 1 97.31 163 LEU A N 1
ATOM 1304 C CA . LEU A 1 163 ? 12.625 -2.295 7.832 1 97.31 163 LEU A CA 1
ATOM 1305 C C . LEU A 1 163 ? 12.609 -1.128 6.852 1 97.31 163 LEU A C 1
ATOM 1307 O O . LEU A 1 163 ? 13.203 -1.213 5.773 1 97.31 163 LEU A O 1
ATOM 1311 N N . SER A 1 164 ? 11.93 -0.029 7.211 1 95.19 164 SER A N 1
ATOM 1312 C CA . SER A 1 164 ? 11.82 1.136 6.336 1 95.19 164 SER A CA 1
ATOM 1313 C C . SER A 1 164 ? 13.188 1.763 6.082 1 95.19 164 SER A C 1
ATOM 1315 O O . SER A 1 164 ? 13.492 2.158 4.953 1 95.19 164 SER A O 1
ATOM 1317 N N . LYS A 1 165 ? 14.008 1.881 7.07 1 93 165 LYS A N 1
ATOM 1318 C CA . LYS A 1 165 ? 15.344 2.455 6.934 1 93 165 LYS A CA 1
ATOM 1319 C C . LYS A 1 165 ? 16.188 1.646 5.961 1 93 165 LYS A C 1
ATOM 1321 O O . LYS A 1 165 ? 16.906 2.213 5.133 1 93 165 LYS A O 1
ATOM 1326 N N . ASP A 1 166 ? 16.109 0.358 6.078 1 93.12 166 ASP A N 1
ATOM 1327 C CA . ASP A 1 166 ? 16.859 -0.526 5.191 1 93.12 166 ASP A CA 1
ATOM 1328 C C . ASP A 1 166 ? 16.422 -0.343 3.738 1 93.12 166 ASP A C 1
ATOM 1330 O O . ASP A 1 166 ? 17.25 -0.339 2.83 1 93.12 166 ASP A O 1
ATOM 1334 N N . LEU A 1 167 ? 15.148 -0.163 3.535 1 93.81 167 LEU A N 1
ATOM 1335 C CA . LEU A 1 167 ? 14.609 -0.032 2.186 1 93.81 167 LEU A CA 1
ATOM 1336 C C . LEU A 1 167 ? 14.969 1.324 1.587 1 93.81 167 LEU A C 1
ATOM 1338 O O . LEU A 1 167 ? 15.219 1.43 0.384 1 93.81 167 LEU A O 1
ATOM 1342 N N . GLU A 1 168 ? 14.992 2.391 2.375 1 88.94 168 GLU A N 1
ATOM 1343 C CA . GLU A 1 168 ? 15.266 3.742 1.896 1 88.94 168 GLU A CA 1
ATOM 1344 C C . GLU A 1 168 ? 16.75 3.932 1.591 1 88.94 168 GLU A C 1
ATOM 1346 O O . GLU A 1 168 ? 17.109 4.699 0.698 1 88.94 168 GLU A O 1
ATOM 1351 N N . LYS A 1 169 ? 17.578 3.252 2.32 1 82.75 169 LYS A N 1
ATOM 1352 C CA . LYS A 1 169 ? 19.031 3.311 2.078 1 82.75 169 LYS A CA 1
ATOM 1353 C C . LYS A 1 169 ? 19.375 2.693 0.729 1 82.75 169 LYS A C 1
ATOM 1355 O O . LYS A 1 169 ? 20.359 3.088 0.098 1 82.75 169 LYS A O 1
ATOM 1360 N N . ASN A 1 170 ? 18.562 1.782 0.284 1 72.81 170 ASN A N 1
ATOM 1361 C CA . ASN A 1 170 ? 18.844 1.045 -0.942 1 72.81 170 ASN A CA 1
ATOM 1362 C C . ASN A 1 170 ? 18.234 1.724 -2.162 1 72.81 170 ASN A C 1
ATOM 1364 O O . ASN A 1 170 ? 18.281 1.188 -3.27 1 72.81 170 ASN A O 1
ATOM 1368 N N . GLN A 1 171 ? 17.469 2.906 -1.952 1 70.81 171 GLN A N 1
ATOM 1369 C CA . GLN A 1 171 ? 16.922 3.654 -3.072 1 70.81 171 GLN A CA 1
ATOM 1370 C C . GLN A 1 171 ? 17.953 4.605 -3.67 1 70.81 171 GLN A C 1
ATOM 1372 O O . GLN A 1 171 ? 18.781 5.164 -2.947 1 70.81 171 GLN A O 1
ATOM 1377 N N . MET B 1 1 ? 38.719 20.188 1.696 1 27.69 1 MET B N 1
ATOM 1378 C CA . MET B 1 1 ? 38.062 18.891 1.53 1 27.69 1 MET B CA 1
ATOM 1379 C C . MET B 1 1 ? 36.594 18.969 1.981 1 27.69 1 MET B C 1
ATOM 1381 O O . MET B 1 1 ? 36.312 19.125 3.17 1 27.69 1 MET B O 1
ATOM 1385 N N . THR B 1 2 ? 35.656 19.641 1.339 1 32.81 2 THR B N 1
ATOM 1386 C CA . THR B 1 2 ? 34.312 20.016 1.701 1 32.81 2 THR B CA 1
ATOM 1387 C C . THR B 1 2 ? 33.5 18.781 2.064 1 32.81 2 THR B C 1
ATOM 1389 O O . THR B 1 2 ? 33.375 17.844 1.261 1 32.81 2 THR B O 1
ATOM 1392 N N . GLN B 1 3 ? 33.5 18.266 3.303 1 32.41 3 GLN B N 1
ATOM 1393 C CA . GLN B 1 3 ? 32.844 17.078 3.82 1 32.41 3 GLN B CA 1
ATOM 1394 C C . GLN B 1 3 ? 31.422 16.969 3.248 1 32.41 3 GLN B C 1
ATOM 1396 O O . GLN B 1 3 ? 30.656 17.922 3.279 1 32.41 3 GLN B O 1
ATOM 1401 N N . ILE B 1 4 ? 31.188 16.219 2.184 1 37.84 4 ILE B N 1
ATOM 1402 C CA . ILE B 1 4 ? 29.906 15.781 1.636 1 37.84 4 ILE B CA 1
ATOM 1403 C C . ILE B 1 4 ? 28.906 15.562 2.77 1 37.84 4 ILE B C 1
ATOM 1405 O O . ILE B 1 4 ? 29.125 14.711 3.633 1 37.84 4 ILE B O 1
ATOM 1409 N N . GLU B 1 5 ? 28.344 16.562 3.443 1 37.94 5 GLU B N 1
ATOM 1410 C CA . GLU B 1 5 ? 27.266 16.484 4.41 1 37.94 5 GLU B CA 1
ATOM 1411 C C . GLU B 1 5 ? 26.312 15.344 4.078 1 37.94 5 GLU B C 1
ATOM 1413 O O . GLU B 1 5 ? 25.781 15.266 2.963 1 37.94 5 GLU B O 1
ATOM 1418 N N . SER B 1 6 ? 26.453 14.086 4.391 1 41.94 6 SER B N 1
ATOM 1419 C CA . SER B 1 6 ? 25.594 12.906 4.355 1 41.94 6 SER B CA 1
ATOM 1420 C C . SER B 1 6 ? 24.125 13.305 4.383 1 41.94 6 SER B C 1
ATOM 1422 O O . SER B 1 6 ? 23.688 14.016 5.289 1 41.94 6 SER B O 1
ATOM 1424 N N . LYS B 1 7 ? 23.453 13.828 3.492 1 46.16 7 LYS B N 1
ATOM 1425 C CA . LYS B 1 7 ? 22.031 14.188 3.414 1 46.16 7 LYS B CA 1
ATOM 1426 C C . LYS B 1 7 ? 21.188 13.242 4.25 1 46.16 7 LYS B C 1
ATOM 1428 O O . LYS B 1 7 ? 21.062 12.055 3.936 1 46.16 7 LYS B O 1
ATOM 1433 N N . GLU B 1 8 ? 21.219 13.25 5.609 1 56.78 8 GLU B N 1
ATOM 1434 C CA . GLU B 1 8 ? 20.438 12.461 6.559 1 56.78 8 GLU B CA 1
ATOM 1435 C C . GLU B 1 8 ? 19.047 12.156 6.008 1 56.78 8 GLU B C 1
ATOM 1437 O O . GLU B 1 8 ? 18.312 13.07 5.625 1 56.78 8 GLU B O 1
ATOM 1442 N N . VAL B 1 9 ? 18.875 11 5.398 1 64.06 9 VAL B N 1
ATOM 1443 C CA . VAL B 1 9 ? 17.578 10.539 4.918 1 64.06 9 VAL B CA 1
ATOM 1444 C C . VAL B 1 9 ? 16.516 10.781 5.988 1 64.06 9 VAL B C 1
ATOM 1446 O O . VAL B 1 9 ? 16.609 10.25 7.098 1 64.06 9 VAL B O 1
ATOM 1449 N N . ILE B 1 10 ? 15.734 11.852 5.871 1 78.88 10 ILE B N 1
ATOM 1450 C CA . ILE B 1 10 ? 14.625 12.188 6.758 1 78.88 10 ILE B CA 1
ATOM 1451 C C . ILE B 1 10 ? 13.641 11.023 6.812 1 78.88 10 ILE B C 1
ATOM 1453 O O . ILE B 1 10 ? 13.297 10.445 5.781 1 78.88 10 ILE B O 1
ATOM 1457 N N . ASP B 1 11 ? 13.453 10.5 8.086 1 90.25 11 ASP B N 1
ATOM 1458 C CA . ASP B 1 11 ? 12.297 9.625 8.281 1 90.25 11 ASP B CA 1
ATOM 1459 C C . ASP B 1 11 ? 10.992 10.391 8.086 1 90.25 11 ASP B C 1
ATOM 1461 O O . ASP B 1 11 ? 10.547 11.109 8.984 1 90.25 11 ASP B O 1
ATOM 1465 N N . VAL B 1 12 ? 10.414 10.203 6.949 1 92.94 12 VAL B N 1
ATOM 1466 C CA . VAL B 1 12 ? 9.273 11.016 6.551 1 92.94 12 VAL B CA 1
ATOM 1467 C C . VAL B 1 12 ? 8.125 10.812 7.539 1 92.94 12 VAL B C 1
ATOM 1469 O O . VAL B 1 12 ? 7.402 11.766 7.855 1 92.94 12 VAL B O 1
ATOM 1472 N N . VAL B 1 13 ? 7.945 9.68 8.07 1 96.56 13 VAL B N 1
ATOM 1473 C CA . VAL B 1 13 ? 6.859 9.414 9.008 1 96.56 13 VAL B CA 1
ATOM 1474 C C . VAL B 1 13 ? 7.105 10.172 10.312 1 96.56 13 VAL B C 1
ATOM 1476 O O . VAL B 1 13 ? 6.188 10.773 10.867 1 96.56 13 VAL B O 1
ATOM 1479 N N . ASP B 1 14 ? 8.367 10.125 10.789 1 95.75 14 ASP B N 1
ATOM 1480 C CA . ASP B 1 14 ? 8.703 10.906 11.977 1 95.75 14 ASP B CA 1
ATOM 1481 C C . ASP B 1 14 ? 8.469 12.398 11.742 1 95.75 14 ASP B C 1
ATOM 1483 O O . ASP B 1 14 ? 7.953 13.094 12.617 1 95.75 14 ASP B O 1
ATOM 1487 N N . TYR B 1 15 ? 8.867 12.82 10.586 1 94.94 15 TYR B N 1
ATOM 1488 C CA . TYR B 1 15 ? 8.656 14.227 10.25 1 94.94 15 TYR B CA 1
ATOM 1489 C C . TYR B 1 15 ? 7.176 14.578 10.273 1 94.94 15 TYR B C 1
ATOM 1491 O O . TYR B 1 15 ? 6.781 15.57 10.891 1 94.94 15 TYR B O 1
ATOM 1499 N N . ILE B 1 16 ? 6.359 13.766 9.695 1 96.5 16 ILE B N 1
ATOM 1500 C CA . ILE B 1 16 ? 4.922 13.992 9.602 1 96.5 16 ILE B CA 1
ATOM 1501 C C . ILE B 1 16 ? 4.305 14 10.992 1 96.5 16 ILE B C 1
ATOM 1503 O O . ILE B 1 16 ? 3.572 14.922 11.352 1 96.5 16 ILE B O 1
ATOM 1507 N N . THR B 1 17 ? 4.625 13.031 11.766 1 97.06 17 THR B N 1
ATOM 1508 C CA . THR B 1 17 ? 4.012 12.922 13.086 1 97.06 17 THR B CA 1
ATOM 1509 C C . THR B 1 17 ? 4.457 14.07 13.984 1 97.06 17 THR B C 1
ATOM 1511 O O . THR B 1 17 ? 3.654 14.625 14.734 1 97.06 17 THR B O 1
ATOM 1514 N N . ASP B 1 18 ? 5.738 14.461 13.859 1 96.12 18 ASP B N 1
ATOM 1515 C CA . ASP B 1 18 ? 6.254 15.578 14.641 1 96.12 18 ASP B CA 1
ATOM 1516 C C . ASP B 1 18 ? 5.559 16.891 14.266 1 96.12 18 ASP B C 1
ATOM 1518 O O . ASP B 1 18 ? 5.195 17.672 15.133 1 96.12 18 ASP B O 1
ATOM 1522 N N . HIS B 1 19 ? 5.344 17.078 13.031 1 95.88 19 HIS B N 1
ATOM 1523 C CA . HIS B 1 19 ? 4.766 18.344 12.578 1 95.88 19 HIS B CA 1
ATOM 1524 C C . HIS B 1 19 ? 3.266 18.391 12.836 1 95.88 19 HIS B C 1
ATOM 1526 O O . HIS B 1 19 ? 2.709 19.453 13.078 1 95.88 19 HIS B O 1
ATOM 1532 N N . TRP B 1 20 ? 2.625 17.25 12.852 1 96.25 20 TRP B N 1
ATOM 1533 C CA . TRP B 1 20 ? 1.229 17.219 13.273 1 96.25 20 TRP B CA 1
ATOM 1534 C C . TRP B 1 20 ? 1.101 17.562 14.75 1 96.25 20 TRP B C 1
ATOM 1536 O O . TRP B 1 20 ? 0.198 18.297 15.148 1 96.25 20 TRP B O 1
ATOM 1546 N N . LYS B 1 21 ? 1.992 17.016 15.508 1 95.12 21 LYS B N 1
ATOM 1547 C CA . LYS B 1 21 ? 1.98 17.297 16.938 1 95.12 21 LYS B CA 1
ATOM 1548 C C . LYS B 1 21 ? 2.232 18.781 17.219 1 95.12 21 LYS B C 1
ATOM 1550 O O . LYS B 1 21 ? 1.619 19.375 18.109 1 95.12 21 LYS B O 1
ATOM 1555 N N . LYS B 1 22 ? 3.113 19.375 16.469 1 94.94 22 LYS B N 1
ATOM 1556 C CA . LYS B 1 22 ? 3.4 20.797 16.609 1 94.94 22 LYS B CA 1
ATOM 1557 C C . LYS B 1 22 ? 2.205 21.641 16.172 1 94.94 22 LYS B C 1
ATOM 1559 O O . LYS B 1 22 ? 1.917 22.672 16.797 1 94.94 22 LYS B O 1
ATOM 1564 N N . PHE B 1 23 ? 1.51 21.219 15.18 1 94.69 23 PHE B N 1
ATOM 1565 C CA . PHE B 1 23 ? 0.344 21.922 14.664 1 94.69 23 PHE B CA 1
ATOM 1566 C C . PHE B 1 23 ? -0.801 21.891 15.672 1 94.69 23 PHE B C 1
ATOM 1568 O O . PHE B 1 23 ? -1.395 22.922 15.977 1 94.69 23 PHE B O 1
ATOM 1575 N N . ASP B 1 24 ? -1.101 20.719 16.188 1 95.44 24 ASP B N 1
ATOM 1576 C CA . ASP B 1 24 ? -2.141 20.469 17.188 1 95.44 24 ASP B CA 1
ATOM 1577 C C . ASP B 1 24 ? -1.789 19.281 18.062 1 95.44 24 ASP B C 1
ATOM 1579 O O . ASP B 1 24 ? -1.914 18.125 17.625 1 95.44 24 ASP B O 1
ATOM 1583 N N . ASN B 1 25 ? -1.351 19.531 19.281 1 94.69 25 ASN B N 1
ATOM 1584 C CA . ASN B 1 25 ? -0.836 18.5 20.172 1 94.69 25 ASN B CA 1
ATOM 1585 C C . ASN B 1 25 ? -1.95 17.578 20.672 1 94.69 25 ASN B C 1
ATOM 1587 O O . ASN B 1 25 ? -1.685 16.578 21.344 1 94.69 25 ASN B O 1
ATOM 1591 N N . HIS B 1 26 ? -3.176 17.828 20.328 1 96.12 26 HIS B N 1
ATOM 1592 C CA . HIS B 1 26 ? -4.293 16.969 20.719 1 96.12 26 HIS B CA 1
ATOM 1593 C C . HIS B 1 26 ? -4.531 15.867 19.703 1 96.12 26 HIS B C 1
ATOM 1595 O O . HIS B 1 26 ? -5.289 14.93 19.969 1 96.12 26 HIS B O 1
ATOM 1601 N N . LEU B 1 27 ? -3.834 16.031 18.562 1 96 27 LEU B N 1
ATOM 1602 C CA . LEU B 1 27 ? -3.982 15 17.531 1 96 27 LEU B CA 1
ATOM 1603 C C . LEU B 1 27 ? -3.254 13.727 17.922 1 96 27 LEU B C 1
ATOM 1605 O O . LEU B 1 27 ? -2.109 13.773 18.375 1 96 27 LEU B O 1
ATOM 1609 N N . ASP B 1 28 ? -3.928 12.562 17.875 1 97.5 28 ASP B N 1
ATOM 1610 C CA . ASP B 1 28 ? -3.297 11.266 18.094 1 97.5 28 ASP B CA 1
ATOM 1611 C C . ASP B 1 28 ? -2.607 10.766 16.828 1 97.5 28 ASP B C 1
ATOM 1613 O O . ASP B 1 28 ? -3.27 10.336 15.883 1 97.5 28 ASP B O 1
ATOM 1617 N N . THR B 1 29 ? -1.296 10.773 16.828 1 97.75 29 THR B N 1
ATOM 1618 C CA . THR B 1 29 ? -0.556 10.398 15.625 1 97.75 29 THR B CA 1
ATOM 1619 C C . THR B 1 29 ? 0.027 9 15.766 1 97.75 29 THR B C 1
ATOM 1621 O O . THR B 1 29 ? 0.871 8.586 14.969 1 97.75 29 THR B O 1
ATOM 1624 N N . SER B 1 30 ? -0.407 8.203 16.844 1 97.94 30 SER B N 1
ATOM 1625 C CA . SER B 1 30 ? 0.108 6.859 17.078 1 97.94 30 SER B CA 1
ATOM 1626 C C . SER B 1 30 ? -0.198 5.938 15.891 1 97.94 30 SER B C 1
ATOM 1628 O O . SER B 1 30 ? 0.642 5.129 15.5 1 97.94 30 SER B O 1
ATOM 1630 N N . GLY B 1 31 ? -1.409 6.102 15.32 1 98.44 31 GLY B N 1
ATOM 1631 C CA . GLY B 1 31 ? -1.767 5.32 14.141 1 98.44 31 GLY B CA 1
ATOM 1632 C C . GLY B 1 31 ? -0.849 5.566 12.961 1 98.44 31 GLY B C 1
ATOM 1633 O O . GLY B 1 31 ? -0.478 4.625 12.25 1 98.44 31 GLY B O 1
ATOM 1634 N N . THR B 1 32 ? -0.505 6.871 12.797 1 98.19 32 THR B N 1
ATOM 1635 C CA . THR B 1 32 ? 0.353 7.242 11.672 1 98.19 32 THR B CA 1
ATOM 1636 C C . THR B 1 32 ? 1.742 6.633 11.828 1 98.19 32 THR B C 1
ATOM 1638 O O . THR B 1 32 ? 2.371 6.246 10.844 1 98.19 32 THR B O 1
ATOM 1641 N N . GLU B 1 33 ? 2.205 6.465 13.031 1 98.19 33 GLU B N 1
ATOM 1642 C CA . GLU B 1 33 ? 3.518 5.875 13.281 1 98.19 33 GLU B CA 1
ATOM 1643 C C . GLU B 1 33 ? 3.584 4.438 12.773 1 98.19 33 GLU B C 1
ATOM 1645 O O . GLU B 1 33 ? 4.648 3.967 12.367 1 98.19 33 GLU B O 1
ATOM 1650 N N . ILE B 1 34 ? 2.453 3.76 12.781 1 98.75 34 ILE B N 1
ATOM 1651 C CA . ILE B 1 34 ? 2.402 2.369 12.344 1 98.75 34 ILE B CA 1
ATOM 1652 C C . ILE B 1 34 ? 1.919 2.303 10.898 1 98.75 34 ILE B C 1
ATOM 1654 O O . ILE B 1 34 ? 2.656 1.869 10.008 1 98.75 34 ILE B O 1
ATOM 1658 N N . ILE B 1 35 ? 0.752 2.863 10.664 1 98.69 35 ILE B N 1
ATOM 1659 C CA . ILE B 1 35 ? 0.082 2.734 9.375 1 98.69 35 ILE B CA 1
ATOM 1660 C C . ILE B 1 35 ? 0.839 3.533 8.32 1 98.69 35 ILE B C 1
ATOM 1662 O O . ILE B 1 35 ? 0.939 3.107 7.164 1 98.69 35 ILE B O 1
ATOM 1666 N N . GLY B 1 36 ? 1.355 4.711 8.68 1 97.94 36 GLY B N 1
ATOM 1667 C CA . GLY B 1 36 ? 2.168 5.48 7.746 1 97.94 36 GLY B CA 1
ATOM 1668 C C . GLY B 1 36 ? 3.393 4.727 7.262 1 97.94 36 GLY B C 1
ATOM 1669 O O . GLY B 1 36 ? 3.742 4.797 6.082 1 97.94 36 GLY B O 1
ATOM 1670 N N . ARG B 1 37 ? 3.99 4.004 8.141 1 97.88 37 ARG B N 1
ATOM 1671 C CA . ARG B 1 37 ? 5.18 3.252 7.758 1 97.88 37 ARG B CA 1
ATOM 1672 C C . ARG B 1 37 ? 4.812 2.051 6.895 1 97.88 37 ARG B C 1
ATOM 1674 O O . ARG B 1 37 ? 5.547 1.697 5.969 1 97.88 37 ARG B O 1
ATOM 1681 N N . ILE B 1 38 ? 3.723 1.429 7.199 1 98.5 38 ILE B N 1
ATOM 1682 C CA . ILE B 1 38 ? 3.236 0.325 6.379 1 98.5 38 ILE B CA 1
ATOM 1683 C C . ILE B 1 38 ? 2.957 0.821 4.961 1 98.5 38 ILE B C 1
ATOM 1685 O O . ILE B 1 38 ? 3.377 0.198 3.984 1 98.5 38 ILE B O 1
ATOM 1689 N N . ILE B 1 39 ? 2.314 1.948 4.887 1 97.44 39 ILE B N 1
ATOM 1690 C CA . ILE B 1 39 ? 1.978 2.531 3.594 1 97.44 39 ILE B CA 1
ATOM 1691 C C . ILE B 1 39 ? 3.256 2.918 2.854 1 97.44 39 ILE B C 1
ATOM 1693 O O . ILE B 1 39 ? 3.387 2.668 1.652 1 97.44 39 ILE B O 1
ATOM 1697 N N . ARG B 1 40 ? 4.207 3.482 3.562 1 95.69 40 ARG B N 1
ATOM 1698 C CA . ARG B 1 40 ? 5.465 3.902 2.959 1 95.69 40 ARG B CA 1
ATOM 1699 C C . ARG B 1 40 ? 6.25 2.703 2.438 1 95.69 40 ARG B C 1
ATOM 1701 O O . ARG B 1 40 ? 6.73 2.715 1.302 1 95.69 40 ARG B O 1
ATOM 1708 N N . ILE B 1 41 ? 6.375 1.691 3.244 1 97.19 41 ILE B N 1
ATOM 1709 C CA . ILE B 1 41 ? 7.062 0.469 2.84 1 97.19 41 ILE B CA 1
ATOM 1710 C C . ILE B 1 41 ? 6.348 -0.152 1.642 1 97.19 41 ILE B C 1
ATOM 1712 O O . ILE B 1 41 ? 6.988 -0.537 0.66 1 97.19 41 ILE B O 1
ATOM 1716 N N . GLY B 1 42 ? 5.012 -0.227 1.731 1 96.56 42 GLY B N 1
ATOM 1717 C CA . GLY B 1 42 ? 4.23 -0.735 0.617 1 96.56 42 GLY B CA 1
ATOM 1718 C C . GLY B 1 42 ? 4.473 0.019 -0.677 1 96.56 42 GLY B C 1
ATOM 1719 O O . GLY B 1 42 ? 4.547 -0.584 -1.749 1 96.56 42 GLY B O 1
ATOM 1720 N N . SER B 1 43 ? 4.609 1.302 -0.582 1 94.44 43 SER B N 1
ATOM 1721 C CA . SER B 1 43 ? 4.824 2.129 -1.766 1 94.44 43 SER B CA 1
ATOM 1722 C C . SER B 1 43 ? 6.188 1.855 -2.391 1 94.44 43 SER B C 1
ATOM 1724 O O . SER B 1 43 ? 6.32 1.809 -3.615 1 94.44 43 SER B O 1
ATOM 1726 N N . ILE B 1 44 ? 7.215 1.726 -1.587 1 95 44 ILE B N 1
ATOM 1727 C CA . ILE B 1 44 ? 8.562 1.43 -2.07 1 95 44 ILE B CA 1
ATOM 1728 C C . ILE B 1 44 ? 8.57 0.075 -2.775 1 95 44 ILE B C 1
ATOM 1730 O O . ILE B 1 44 ? 9.086 -0.049 -3.889 1 95 44 ILE B O 1
ATOM 1734 N N . ILE B 1 45 ? 7.953 -0.891 -2.166 1 97.06 45 ILE B N 1
ATOM 1735 C CA . ILE B 1 45 ? 7.895 -2.236 -2.727 1 97.06 45 ILE B CA 1
ATOM 1736 C C . ILE B 1 45 ? 7.121 -2.215 -4.043 1 97.06 45 ILE B C 1
ATOM 1738 O O . ILE B 1 45 ? 7.543 -2.826 -5.027 1 97.06 45 ILE B O 1
ATOM 1742 N N . SER B 1 46 ? 5.996 -1.57 -4.039 1 95.62 46 SER B N 1
ATOM 1743 C CA . SER B 1 46 ? 5.176 -1.496 -5.242 1 95.62 46 SER B CA 1
ATOM 1744 C C . SER B 1 46 ? 5.957 -0.9 -6.41 1 95.62 46 SER B C 1
ATOM 1746 O O . SER B 1 46 ? 5.816 -1.349 -7.547 1 95.62 46 SER B O 1
ATOM 1748 N N . GLN B 1 47 ? 6.746 0.093 -6.133 1 94.5 47 GLN B N 1
ATOM 1749 C CA . GLN B 1 47 ? 7.566 0.693 -7.184 1 94.5 47 GLN B CA 1
ATOM 1750 C C . GLN B 1 47 ? 8.57 -0.312 -7.738 1 94.5 47 GLN B C 1
ATOM 1752 O O . GLN B 1 47 ? 8.742 -0.417 -8.953 1 94.5 47 GLN B O 1
ATOM 1757 N N . LEU B 1 48 ? 9.25 -1.029 -6.863 1 96.44 48 LEU B N 1
ATOM 1758 C CA . LEU B 1 48 ? 10.203 -2.053 -7.277 1 96.44 48 LEU B CA 1
ATOM 1759 C C . LEU B 1 48 ? 9.516 -3.145 -8.086 1 96.44 48 LEU B C 1
ATOM 1761 O O . LEU B 1 48 ? 10.039 -3.586 -9.109 1 96.44 48 LEU B O 1
ATOM 1765 N N . VAL B 1 49 ? 8.352 -3.535 -7.691 1 97.56 49 VAL B N 1
ATOM 1766 C CA . VAL B 1 49 ? 7.586 -4.586 -8.352 1 97.56 49 VAL B CA 1
ATOM 1767 C C . VAL B 1 49 ? 7.109 -4.105 -9.719 1 97.56 49 VAL B C 1
ATOM 1769 O O . VAL B 1 49 ? 7.219 -4.828 -10.711 1 97.56 49 VAL B O 1
ATOM 1772 N N . ASP B 1 50 ? 6.586 -2.896 -9.742 1 96.69 50 ASP B N 1
ATOM 1773 C CA . ASP B 1 50 ? 6.133 -2.338 -11.016 1 96.69 50 ASP B CA 1
ATOM 1774 C C . ASP B 1 50 ? 7.273 -2.279 -12.031 1 96.69 50 ASP B C 1
ATOM 1776 O O . ASP B 1 50 ? 7.086 -2.609 -13.203 1 96.69 50 ASP B O 1
ATOM 1780 N N . GLU B 1 51 ? 8.383 -1.855 -11.57 1 96.88 51 GLU B N 1
ATOM 1781 C CA . GLU B 1 51 ? 9.555 -1.794 -12.445 1 96.88 51 GLU B CA 1
ATOM 1782 C C . GLU B 1 51 ? 9.93 -3.18 -12.969 1 96.88 51 GLU B C 1
ATOM 1784 O O . GLU B 1 51 ? 10.219 -3.342 -14.156 1 96.88 51 GLU B O 1
ATOM 1789 N N . ASN B 1 52 ? 9.906 -4.145 -12.117 1 97.88 52 ASN B N 1
ATOM 1790 C CA . ASN B 1 52 ? 10.195 -5.52 -12.5 1 97.88 52 ASN B CA 1
ATOM 1791 C C . ASN B 1 52 ? 9.172 -6.047 -13.508 1 97.88 52 ASN B C 1
ATOM 1793 O O . ASN B 1 52 ? 9.547 -6.629 -14.523 1 97.88 52 ASN B O 1
ATOM 1797 N N . LEU B 1 53 ? 7.906 -5.82 -13.273 1 98.25 53 LEU B N 1
ATOM 1798 C CA . LEU B 1 53 ? 6.824 -6.367 -14.086 1 98.25 53 LEU B CA 1
ATOM 1799 C C . LEU B 1 53 ? 6.773 -5.684 -15.453 1 98.25 53 LEU B C 1
ATOM 1801 O O . LEU B 1 53 ? 6.336 -6.285 -16.438 1 98.25 53 LEU B O 1
ATOM 1805 N N . ALA B 1 54 ? 7.25 -4.441 -15.461 1 97.88 54 ALA B N 1
ATOM 1806 C CA . ALA B 1 54 ? 7.316 -3.719 -16.734 1 97.88 54 ALA B CA 1
ATOM 1807 C C . ALA B 1 54 ? 8.188 -4.461 -17.734 1 97.88 54 ALA B C 1
ATOM 1809 O O . ALA B 1 54 ? 7.902 -4.457 -18.938 1 97.88 54 ALA B O 1
ATOM 1810 N N . ASN B 1 55 ? 9.172 -5.156 -17.297 1 97.62 55 ASN B N 1
ATOM 1811 C CA . ASN B 1 55 ? 10.062 -5.938 -18.156 1 97.62 55 ASN B CA 1
ATOM 1812 C C . ASN B 1 55 ? 9.32 -7.094 -18.812 1 97.62 55 ASN B C 1
ATOM 1814 O O . ASN B 1 55 ? 9.805 -7.66 -19.797 1 97.62 55 ASN B O 1
ATOM 1818 N N . TYR B 1 56 ? 8.18 -7.398 -18.297 1 97.81 56 TYR B N 1
ATOM 1819 C CA . TYR B 1 56 ? 7.402 -8.523 -18.812 1 97.81 56 TYR B CA 1
ATOM 1820 C C . TYR B 1 56 ? 6.074 -8.047 -19.391 1 97.81 56 TYR B C 1
ATOM 1822 O O . TYR B 1 56 ? 5.184 -8.852 -19.656 1 97.81 56 TYR B O 1
ATOM 1830 N N . LYS B 1 57 ? 5.91 -6.719 -19.391 1 97.5 57 LYS B N 1
ATOM 1831 C CA . LYS B 1 57 ? 4.695 -6.09 -19.906 1 97.5 57 LYS B CA 1
ATOM 1832 C C . LYS B 1 57 ? 3.469 -6.555 -19.125 1 97.5 57 LYS B C 1
ATOM 1834 O O . LYS B 1 57 ? 2.432 -6.867 -19.719 1 97.5 57 LYS B O 1
ATOM 1839 N N . LEU B 1 58 ? 3.584 -6.688 -17.828 1 98 58 LEU B N 1
ATOM 1840 C CA . LEU B 1 58 ? 2.508 -7.051 -16.922 1 98 58 LEU B CA 1
ATOM 1841 C C . LEU B 1 58 ? 2.285 -5.953 -15.883 1 98 58 LEU B C 1
ATOM 1843 O O . LEU B 1 58 ? 3.24 -5.316 -15.43 1 98 58 LEU B O 1
ATOM 1847 N N . SER B 1 59 ? 1.098 -5.742 -15.531 1 96.25 59 SER B N 1
ATOM 1848 C CA . SER B 1 59 ? 0.772 -4.984 -14.328 1 96.25 59 SER B CA 1
ATOM 1849 C C . SER B 1 59 ? 0.673 -5.895 -13.109 1 96.25 59 SER B C 1
ATOM 1851 O O . SER B 1 59 ? 0.627 -7.117 -13.25 1 96.25 59 SER B O 1
ATOM 1853 N N . ILE B 1 60 ? 0.582 -5.289 -11.984 1 96.19 60 ILE B N 1
ATOM 1854 C CA . ILE B 1 60 ? 0.494 -6.07 -10.758 1 96.19 60 ILE B CA 1
ATOM 1855 C C . ILE B 1 60 ? -0.822 -6.844 -10.727 1 96.19 60 ILE B C 1
ATOM 1857 O O . ILE B 1 60 ? -0.871 -7.984 -10.258 1 96.19 60 ILE B O 1
ATOM 1861 N N . GLY B 1 61 ? -1.855 -6.242 -11.234 1 95.75 61 GLY B N 1
ATOM 1862 C CA . GLY B 1 61 ? -3.131 -6.938 -11.297 1 95.75 61 GLY B CA 1
ATOM 1863 C C . GLY B 1 61 ? -3.105 -8.156 -12.195 1 95.75 61 GLY B C 1
ATOM 1864 O O . GLY B 1 61 ? -3.648 -9.203 -11.852 1 95.75 61 GLY B O 1
ATOM 1865 N N . GLU B 1 62 ? -2.57 -7.965 -13.344 1 96.94 62 GLU B N 1
ATOM 1866 C CA . GLU B 1 62 ? -2.422 -9.086 -14.273 1 96.94 62 GLU B CA 1
ATOM 1867 C C . GLU B 1 62 ? -1.552 -10.188 -13.672 1 96.94 62 GLU B C 1
ATOM 1869 O O . GLU B 1 62 ? -1.882 -11.367 -13.773 1 96.94 62 GLU B O 1
ATOM 1874 N N . PHE B 1 63 ? -0.457 -9.812 -13.078 1 97.56 63 PHE B N 1
ATOM 1875 C CA . PHE B 1 63 ? 0.419 -10.758 -12.398 1 97.56 63 PHE B CA 1
ATOM 1876 C C . PHE B 1 63 ? -0.353 -11.555 -11.352 1 97.56 63 PHE B C 1
ATOM 1878 O O . PHE B 1 63 ? -0.229 -12.773 -11.281 1 97.56 63 PHE B O 1
ATOM 1885 N N . ASP B 1 64 ? -1.106 -10.859 -10.523 1 96.88 64 ASP B N 1
ATOM 1886 C CA . ASP B 1 64 ? -1.844 -11.508 -9.438 1 96.88 64 ASP B CA 1
ATOM 1887 C C . ASP B 1 64 ? -2.793 -12.57 -9.984 1 96.88 64 ASP B C 1
ATOM 1889 O O . ASP B 1 64 ? -2.922 -13.648 -9.398 1 96.88 64 ASP B O 1
ATOM 1893 N N . VAL B 1 65 ? -3.463 -12.297 -11.055 1 97.12 65 VAL B N 1
ATOM 1894 C CA . VAL B 1 65 ? -4.391 -13.25 -11.656 1 97.12 65 VAL B CA 1
ATOM 1895 C C . VAL B 1 65 ? -3.625 -14.477 -12.148 1 97.12 65 VAL B C 1
ATOM 1897 O O . VAL B 1 65 ? -3.984 -15.609 -11.82 1 97.12 65 VAL B O 1
ATOM 1900 N N . LEU B 1 66 ? -2.568 -14.281 -12.922 1 98.38 66 LEU B N 1
ATOM 1901 C CA . LEU B 1 66 ? -1.782 -15.383 -13.469 1 98.38 66 LEU B CA 1
ATOM 1902 C C . LEU B 1 66 ? -1.189 -16.234 -12.352 1 98.38 66 LEU B C 1
ATOM 1904 O O . LEU B 1 66 ? -1.188 -17.469 -12.43 1 98.38 66 LEU B O 1
ATOM 1908 N N . ALA B 1 67 ? -0.683 -15.586 -11.352 1 98 67 ALA B N 1
ATOM 1909 C CA . ALA B 1 67 ? -0.084 -16.281 -10.219 1 98 67 ALA B CA 1
ATOM 1910 C C . ALA B 1 67 ? -1.12 -17.125 -9.492 1 98 67 ALA B C 1
ATOM 1912 O O . ALA B 1 67 ? -0.831 -18.266 -9.086 1 98 67 ALA B O 1
ATOM 1913 N N . ALA B 1 68 ? -2.301 -16.562 -9.281 1 97.06 68 ALA B N 1
ATOM 1914 C CA . ALA B 1 68 ? -3.375 -17.312 -8.641 1 97.06 68 ALA B CA 1
ATOM 1915 C C . ALA B 1 68 ? -3.711 -18.578 -9.43 1 97.06 68 ALA B C 1
ATOM 1917 O O . ALA B 1 68 ? -3.896 -19.656 -8.844 1 97.06 68 ALA B O 1
ATOM 1918 N N . LEU B 1 69 ? -3.797 -18.469 -10.695 1 98.06 69 LEU B N 1
ATOM 1919 C CA . LEU B 1 69 ? -4.098 -19.609 -11.547 1 98.06 69 LEU B CA 1
ATOM 1920 C C . LEU B 1 69 ? -2.984 -20.656 -11.477 1 98.06 69 LEU B C 1
ATOM 1922 O O . LEU B 1 69 ? -3.256 -21.859 -11.359 1 98.06 69 LEU B O 1
ATOM 1926 N N . LEU B 1 70 ? -1.769 -20.203 -11.523 1 97.94 70 LEU B N 1
ATOM 1927 C CA . LEU B 1 70 ? -0.633 -21.125 -11.539 1 97.94 70 LEU B CA 1
ATOM 1928 C C . LEU B 1 70 ? -0.583 -21.938 -10.258 1 97.94 70 LEU B C 1
ATOM 1930 O O . LEU B 1 70 ? -0.279 -23.141 -10.297 1 97.94 70 LEU B O 1
ATOM 1934 N N . ARG B 1 71 ? -0.855 -21.297 -9.18 1 95.31 71 ARG B N 1
ATOM 1935 C CA . ARG B 1 71 ? -0.692 -21.922 -7.875 1 95.31 71 ARG B CA 1
ATOM 1936 C C . ARG B 1 71 ? -1.775 -22.969 -7.625 1 95.31 71 ARG B C 1
ATOM 1938 O O . ARG B 1 71 ? -1.675 -23.766 -6.691 1 95.31 71 ARG B O 1
ATOM 1945 N N . GLU B 1 72 ? -2.791 -23 -8.469 1 93.75 72 GLU B N 1
ATOM 1946 C CA . GLU B 1 72 ? -3.896 -23.922 -8.258 1 93.75 72 GLU B CA 1
ATOM 1947 C C . GLU B 1 72 ? -3.719 -25.188 -9.094 1 93.75 72 GLU B C 1
ATOM 1949 O O . GLU B 1 72 ? -3.201 -25.141 -10.211 1 93.75 72 GLU B O 1
ATOM 1954 N N . PRO B 1 73 ? -4.055 -26.391 -8.594 1 87.88 73 PRO B N 1
ATOM 1955 C CA . PRO B 1 73 ? -3.828 -27.672 -9.281 1 87.88 73 PRO B CA 1
ATOM 1956 C C . PRO B 1 73 ? -4.363 -27.672 -10.711 1 87.88 73 PRO B C 1
ATOM 1958 O O . PRO B 1 73 ? -3.678 -28.125 -11.633 1 87.88 73 PRO B O 1
ATOM 1961 N N . ASN B 1 74 ? -5.578 -27.25 -11.109 1 90.5 74 ASN B N 1
ATOM 1962 C CA . ASN B 1 74 ? -6.129 -27.328 -12.453 1 90.5 74 ASN B CA 1
ATOM 1963 C C . ASN B 1 74 ? -5.965 -26 -13.203 1 90.5 74 ASN B C 1
ATOM 1965 O O . ASN B 1 74 ? -6.402 -25.875 -14.344 1 90.5 74 ASN B O 1
ATOM 1969 N N . GLN B 1 75 ? -5.254 -25.125 -12.578 1 96.81 75 GLN B N 1
ATOM 1970 C CA . GLN B 1 75 ? -4.961 -23.812 -13.156 1 96.81 75 GLN B CA 1
ATOM 1971 C C . GLN B 1 75 ? -6.207 -23.203 -13.789 1 96.81 75 GLN B C 1
ATOM 1973 O O . GLN B 1 75 ? -6.137 -22.625 -14.875 1 96.81 75 GLN B O 1
ATOM 1978 N N . THR B 1 76 ? -7.281 -23.531 -13.195 1 96.38 76 THR B N 1
ATOM 1979 C CA . THR B 1 76 ? -8.602 -23.047 -13.57 1 96.38 76 THR B CA 1
ATOM 1980 C C . THR B 1 76 ? -9.359 -22.531 -12.352 1 96.38 76 THR B C 1
ATOM 1982 O O . THR B 1 76 ? -9.414 -23.203 -11.32 1 96.38 76 THR B O 1
ATOM 1985 N N . LEU B 1 77 ? -9.828 -21.344 -12.438 1 96 77 LEU B N 1
ATOM 1986 C CA . LEU B 1 77 ? -10.586 -20.734 -11.352 1 96 77 LEU B CA 1
ATOM 1987 C C . LEU B 1 77 ? -11.758 -19.922 -11.898 1 96 77 LEU B C 1
ATOM 1989 O O . LEU B 1 77 ? -11.703 -19.422 -13.023 1 96 77 LEU B O 1
ATOM 1993 N N . THR B 1 78 ? -12.836 -19.859 -11.086 1 94.06 78 THR B N 1
ATOM 1994 C CA . THR B 1 78 ? -13.883 -18.875 -11.391 1 94.06 78 THR B CA 1
ATOM 1995 C C . THR B 1 78 ? -13.406 -17.469 -11.078 1 94.06 78 THR B C 1
ATOM 1997 O O . THR B 1 78 ? -12.469 -17.281 -10.297 1 94.06 78 THR B O 1
ATOM 2000 N N . PRO B 1 79 ? -14.023 -16.469 -11.711 1 93.69 79 PRO B N 1
ATOM 2001 C CA . PRO B 1 79 ? -13.688 -15.086 -11.336 1 93.69 79 PRO B CA 1
ATOM 2002 C C . PRO B 1 79 ? -13.836 -14.828 -9.836 1 93.69 79 PRO B C 1
ATOM 2004 O O . PRO B 1 79 ? -13 -14.141 -9.242 1 93.69 79 PRO B O 1
ATOM 2007 N N . LYS B 1 80 ? -14.766 -15.406 -9.172 1 91.56 80 LYS B N 1
ATOM 2008 C CA . LYS B 1 80 ? -14.961 -15.25 -7.734 1 91.56 80 LYS B CA 1
ATOM 2009 C C . LYS B 1 80 ? -13.805 -15.859 -6.953 1 91.56 80 LYS B C 1
ATOM 2011 O O . LYS B 1 80 ? -13.297 -15.258 -6.004 1 91.56 80 LYS B O 1
ATOM 2016 N N . GLN B 1 81 ? -13.422 -17.016 -7.348 1 92.12 81 GLN B N 1
ATOM 2017 C CA . GLN B 1 81 ? -12.289 -17.672 -6.703 1 92.12 81 GLN B CA 1
ATOM 2018 C C . GLN B 1 81 ? -11.016 -16.844 -6.859 1 92.12 81 GLN B C 1
ATOM 2020 O O . GLN B 1 81 ? -10.227 -16.719 -5.918 1 92.12 81 GLN B O 1
ATOM 2025 N N . ILE B 1 82 ? -10.773 -16.312 -8.055 1 94.94 82 ILE B N 1
ATOM 2026 C CA . ILE B 1 82 ? -9.602 -15.461 -8.289 1 94.94 82 ILE B CA 1
ATOM 2027 C C . ILE B 1 82 ? -9.641 -14.258 -7.359 1 94.94 82 ILE B C 1
ATOM 2029 O O . ILE B 1 82 ? -8.656 -13.945 -6.691 1 94.94 82 ILE B O 1
ATOM 2033 N N . GLN B 1 83 ? -10.766 -13.617 -7.305 1 92.88 83 GLN B N 1
ATOM 2034 C CA . GLN B 1 83 ? -10.93 -12.438 -6.461 1 92.88 83 GLN B CA 1
ATOM 2035 C C . GLN B 1 83 ? -10.594 -12.75 -5.008 1 92.88 83 GLN B C 1
ATOM 2037 O O . GLN B 1 83 ? -9.992 -11.93 -4.312 1 92.88 83 GLN B O 1
ATOM 2042 N N . ASP B 1 84 ? -10.906 -13.93 -4.543 1 90.38 84 ASP B N 1
ATOM 2043 C CA . ASP B 1 84 ? -10.711 -14.336 -3.154 1 90.38 84 ASP B CA 1
ATOM 2044 C C . ASP B 1 84 ? -9.258 -14.703 -2.889 1 90.38 84 ASP B C 1
ATOM 2046 O O . ASP B 1 84 ? -8.805 -14.688 -1.741 1 90.38 84 ASP B O 1
ATOM 2050 N N . LEU B 1 85 ? -8.539 -15.016 -3.945 1 91.25 85 LEU B N 1
ATOM 2051 C CA . LEU B 1 85 ? -7.223 -15.609 -3.762 1 91.25 85 LEU B CA 1
ATOM 2052 C C . LEU B 1 85 ? -6.125 -14.617 -4.117 1 91.25 85 LEU B C 1
ATOM 2054 O O . LEU B 1 85 ? -4.938 -14.93 -4.008 1 91.25 85 LEU B O 1
ATOM 2058 N N . VAL B 1 86 ? -6.469 -13.438 -4.57 1 92.44 86 VAL B N 1
ATOM 2059 C CA . VAL B 1 86 ? -5.449 -12.445 -4.871 1 92.44 86 VAL B CA 1
ATOM 2060 C C . VAL B 1 86 ? -5.18 -11.586 -3.635 1 92.44 86 VAL B C 1
ATOM 2062 O O . VAL B 1 86 ? -6.047 -11.445 -2.773 1 92.44 86 VAL B O 1
ATOM 2065 N N . LEU B 1 87 ? -3.979 -11.094 -3.584 1 90.81 87 LEU B N 1
ATOM 2066 C CA . LEU B 1 87 ? -3.516 -10.352 -2.418 1 90.81 87 LEU B CA 1
ATOM 2067 C C . LEU B 1 87 ? -4.262 -9.023 -2.287 1 90.81 87 LEU B C 1
ATOM 2069 O O . LEU B 1 87 ? -4.668 -8.641 -1.188 1 90.81 87 LEU B O 1
ATOM 2073 N N . ILE B 1 88 ? -4.328 -8.273 -3.346 1 87.19 88 ILE B N 1
ATOM 2074 C CA . ILE B 1 88 ? -5.055 -7.012 -3.371 1 87.19 88 ILE B CA 1
ATOM 2075 C C . ILE B 1 88 ? -6.27 -7.133 -4.285 1 87.19 88 ILE B C 1
ATOM 2077 O O . ILE B 1 88 ? -6.137 -7.457 -5.469 1 87.19 88 ILE B O 1
ATOM 2081 N N . SER B 1 89 ? -7.473 -7.195 -3.627 1 76.19 89 SER B N 1
ATOM 2082 C CA . SER B 1 89 ? -8.695 -7.238 -4.418 1 76.19 89 SER B CA 1
ATOM 2083 C C . SER B 1 89 ? -9.117 -5.84 -4.855 1 76.19 89 SER B C 1
ATOM 2085 O O . SER B 1 89 ? -9.086 -4.898 -4.062 1 76.19 89 SER B O 1
ATOM 2087 N N . SER B 1 90 ? -8.859 -5.383 -6.117 1 67.88 90 SER B N 1
ATOM 2088 C CA . SER B 1 90 ? -9.359 -4.082 -6.559 1 67.88 90 SER B CA 1
ATOM 2089 C C . SER B 1 90 ? -10.43 -4.234 -7.625 1 67.88 90 SER B C 1
ATOM 2091 O O . SER B 1 90 ? -10.633 -5.328 -8.164 1 67.88 90 SER B O 1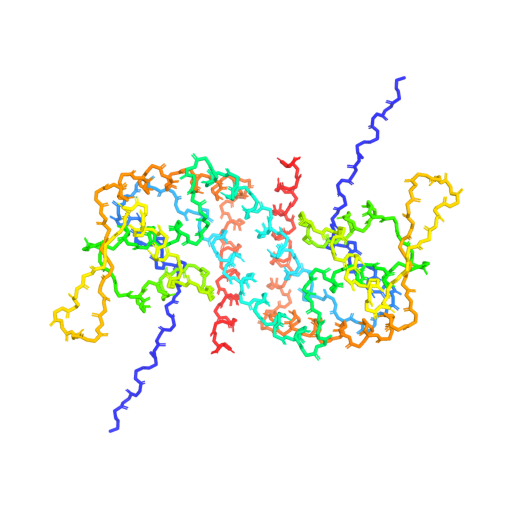
ATOM 2093 N N . GLY B 1 91 ? -11.242 -3.178 -7.691 1 73.44 91 GLY B N 1
ATOM 2094 C CA . GLY B 1 91 ? -12.172 -3.043 -8.797 1 73.44 91 GLY B CA 1
ATOM 2095 C C . GLY B 1 91 ? -11.508 -3.17 -10.156 1 73.44 91 GLY B C 1
ATOM 2096 O O . GLY B 1 91 ? -10.305 -2.943 -10.289 1 73.44 91 GLY B O 1
ATOM 2097 N N . GLY B 1 92 ? -11.609 -4.414 -10.898 1 88.25 92 GLY B N 1
ATOM 2098 C CA . GLY B 1 92 ? -11.078 -4.488 -12.258 1 88.25 92 GLY B CA 1
ATOM 2099 C C . GLY B 1 92 ? -10.766 -5.902 -12.695 1 88.25 92 GLY B C 1
ATOM 2100 O O . GLY B 1 92 ? -10.055 -6.109 -13.68 1 88.25 92 GLY B O 1
ATOM 2101 N N . LEU B 1 93 ? -11.172 -6.742 -11.883 1 93.81 93 LEU B N 1
ATOM 2102 C CA . LEU B 1 93 ? -10.828 -8.125 -12.203 1 93.81 93 LEU B CA 1
ATOM 2103 C C . LEU B 1 93 ? -11.242 -8.469 -13.633 1 93.81 93 LEU B C 1
ATOM 2105 O O . LEU B 1 93 ? -10.477 -9.102 -14.367 1 93.81 93 LEU B O 1
ATOM 2109 N N . THR B 1 94 ? -12.414 -8.039 -13.961 1 93.62 94 THR B N 1
ATOM 2110 C CA . THR B 1 94 ? -12.914 -8.312 -15.305 1 93.62 94 THR B CA 1
ATOM 2111 C C . THR B 1 94 ? -11.969 -7.727 -16.359 1 93.62 94 THR B C 1
ATOM 2113 O O . THR B 1 94 ? -11.594 -8.414 -17.312 1 93.62 94 THR B O 1
ATOM 2116 N N . ASN B 1 95 ? -11.586 -6.492 -16.125 1 95.62 95 ASN B N 1
ATOM 2117 C CA . ASN B 1 95 ? -10.68 -5.844 -17.062 1 95.62 95 ASN B CA 1
ATOM 2118 C C . ASN B 1 95 ? -9.328 -6.559 -17.125 1 95.62 95 ASN B C 1
ATOM 2120 O O . ASN B 1 95 ? -8.742 -6.688 -18.203 1 95.62 95 ASN B O 1
ATOM 2124 N N . ARG B 1 96 ? -8.836 -7.004 -16.047 1 96.38 96 ARG B N 1
ATOM 2125 C CA . ARG B 1 96 ? -7.574 -7.742 -16 1 96.38 96 ARG B CA 1
ATOM 2126 C C . ARG B 1 96 ? -7.668 -9.039 -16.797 1 96.38 96 ARG B C 1
ATOM 2128 O O . ARG B 1 96 ? -6.766 -9.375 -17.562 1 96.38 96 ARG B O 1
ATOM 2135 N N . ILE B 1 97 ? -8.766 -9.703 -16.625 1 96.81 97 ILE B N 1
ATOM 2136 C CA . ILE B 1 97 ? -8.977 -10.969 -17.312 1 96.81 97 ILE B CA 1
ATOM 2137 C C . ILE B 1 97 ? -9.086 -10.719 -18.812 1 96.81 97 ILE B C 1
ATOM 2139 O O . ILE B 1 97 ? -8.5 -11.445 -19.625 1 96.81 97 ILE B O 1
ATOM 2143 N N . ASN B 1 98 ? -9.859 -9.68 -19.172 1 97.12 98 ASN B N 1
ATOM 2144 C CA . ASN B 1 98 ? -10 -9.312 -20.578 1 97.12 98 ASN B CA 1
ATOM 2145 C C . ASN B 1 98 ? -8.641 -9.047 -21.219 1 97.12 98 ASN B C 1
ATOM 2147 O O . ASN B 1 98 ? -8.367 -9.539 -22.328 1 97.12 98 ASN B O 1
ATOM 2151 N N . LYS B 1 99 ? -7.812 -8.336 -20.562 1 97.88 99 LYS B N 1
ATOM 2152 C CA . LYS B 1 99 ? -6.492 -8.008 -21.078 1 97.88 99 LYS B CA 1
ATOM 2153 C C . LYS B 1 99 ? -5.625 -9.258 -21.219 1 97.88 99 LYS B C 1
ATOM 2155 O O . LYS B 1 99 ? -4.941 -9.43 -22.234 1 97.88 99 LYS B O 1
ATOM 2160 N N . LEU B 1 100 ? -5.688 -10.109 -20.25 1 98.5 100 LEU B N 1
ATOM 2161 C CA . LEU B 1 100 ? -4.898 -11.336 -20.266 1 98.5 100 LEU B CA 1
ATOM 2162 C C . LEU B 1 100 ? -5.375 -12.266 -21.375 1 98.5 100 LEU B C 1
ATOM 2164 O O . LEU B 1 100 ? -4.566 -12.945 -22.016 1 98.5 100 LEU B O 1
ATOM 2168 N N . GLU B 1 101 ? -6.66 -12.312 -21.562 1 98.38 101 GLU B N 1
ATOM 2169 C CA . GLU B 1 101 ? -7.227 -13.109 -22.641 1 98.38 101 GLU B CA 1
ATOM 2170 C C . GLU B 1 101 ? -6.797 -12.586 -24 1 98.38 101 GLU B C 1
ATOM 2172 O O . GLU B 1 101 ? -6.418 -13.359 -24.891 1 98.38 101 GLU B O 1
ATOM 2177 N N . LYS B 1 102 ? -6.863 -11.297 -24.125 1 98.25 102 LYS B N 1
ATOM 2178 C CA . LYS B 1 102 ? -6.434 -10.656 -25.375 1 98.25 102 LYS B CA 1
ATOM 2179 C C . LYS B 1 102 ? -4.965 -10.953 -25.656 1 98.25 102 LYS B C 1
ATOM 2181 O O . LYS B 1 102 ? -4.574 -11.109 -26.812 1 98.25 102 LYS B O 1
ATOM 2186 N N . LYS B 1 103 ? -4.141 -11.094 -24.609 1 98.19 103 LYS B N 1
ATOM 2187 C CA . LYS B 1 103 ? -2.715 -11.391 -24.734 1 98.19 103 LYS B CA 1
ATOM 2188 C C . LYS B 1 103 ? -2.482 -12.875 -24.984 1 98.19 103 LYS B C 1
ATOM 2190 O O . LYS B 1 103 ? -1.346 -13.305 -25.203 1 98.19 103 LYS B O 1
ATOM 2195 N N . GLY B 1 104 ? -3.551 -13.648 -24.906 1 98.56 104 GLY B N 1
ATOM 2196 C CA . GLY B 1 104 ? -3.439 -15.078 -25.109 1 98.56 104 GLY B CA 1
ATOM 2197 C C . GLY B 1 104 ? -2.842 -15.82 -23.922 1 98.56 104 GLY B C 1
ATOM 2198 O O . GLY B 1 104 ? -2.232 -16.875 -24.094 1 98.56 104 GLY B O 1
ATOM 2199 N N . LEU B 1 105 ? -2.965 -15.219 -22.734 1 98.81 105 LEU B N 1
ATOM 2200 C CA . LEU B 1 105 ? -2.348 -15.797 -21.547 1 98.81 105 LEU B CA 1
ATOM 2201 C C . LEU B 1 105 ? -3.352 -16.641 -20.766 1 98.81 105 LEU B C 1
ATOM 2203 O O . LEU B 1 105 ? -2.963 -17.547 -20.016 1 98.81 105 LEU B O 1
ATOM 2207 N N . VAL B 1 106 ? -4.641 -16.312 -20.922 1 98.75 106 VAL B N 1
ATOM 2208 C CA . VAL B 1 106 ? -5.711 -17.078 -20.297 1 98.75 106 VAL B CA 1
ATOM 2209 C C . VAL B 1 106 ? -6.852 -17.266 -21.297 1 98.75 106 VAL B C 1
ATOM 2211 O O . VAL B 1 106 ? -6.871 -16.641 -22.359 1 98.75 106 VAL B O 1
ATOM 2214 N N . GLN B 1 107 ? -7.785 -18.172 -20.938 1 98.19 107 GLN B N 1
ATOM 2215 C CA . GLN B 1 107 ? -8.984 -18.406 -21.719 1 98.19 107 GLN B CA 1
ATOM 2216 C C . GLN B 1 107 ? -10.211 -18.594 -20.828 1 98.19 107 GLN B C 1
ATOM 2218 O O . GLN B 1 107 ? -10.133 -19.25 -19.797 1 98.19 107 GLN B O 1
ATOM 2223 N N . ARG B 1 108 ? -11.289 -17.984 -21.281 1 95.88 108 ARG B N 1
ATOM 2224 C CA . ARG B 1 108 ? -12.57 -18.219 -20.625 1 95.88 108 ARG B CA 1
ATOM 2225 C C . ARG B 1 108 ? -13.25 -19.469 -21.203 1 95.88 108 ARG B C 1
ATOM 2227 O O . ARG B 1 108 ? -13.32 -19.641 -22.422 1 95.88 108 ARG B O 1
ATOM 2234 N N . ILE B 1 109 ? -13.695 -20.266 -20.297 1 93.62 109 ILE B N 1
ATOM 2235 C CA . ILE B 1 109 ? -14.453 -21.438 -20.734 1 93.62 109 ILE B CA 1
ATOM 2236 C C . ILE B 1 109 ? -15.734 -21.562 -19.922 1 93.62 109 ILE B C 1
ATOM 2238 O O . ILE B 1 109 ? -15.805 -21.078 -18.781 1 93.62 109 ILE B O 1
ATOM 2242 N N . LEU B 1 110 ? -16.734 -22.172 -20.469 1 90.5 110 LEU B N 1
ATOM 2243 C CA . LEU B 1 110 ? -17.984 -22.359 -19.766 1 90.5 110 LEU B CA 1
ATOM 2244 C C . LEU B 1 110 ? -17.812 -23.312 -18.594 1 90.5 110 LEU B C 1
ATOM 2246 O O . LEU B 1 110 ? -17.141 -24.344 -18.703 1 90.5 110 LEU B O 1
ATOM 2250 N N . ASN B 1 111 ? -18.391 -22.859 -17.438 1 86.06 111 ASN B N 1
ATOM 2251 C CA . ASN B 1 111 ? -18.391 -23.719 -16.266 1 86.06 111 ASN B CA 1
ATOM 2252 C C . ASN B 1 111 ? -19.359 -24.891 -16.406 1 86.06 111 ASN B C 1
ATOM 2254 O O . ASN B 1 111 ? -20.562 -24.672 -16.547 1 86.06 111 ASN B O 1
ATOM 2258 N N . PRO B 1 112 ? -18.922 -26.078 -16.438 1 83.75 112 PRO B N 1
ATOM 2259 C CA . PRO B 1 112 ? -19.828 -27.219 -16.609 1 83.75 112 PRO B CA 1
ATOM 2260 C C . PRO B 1 112 ? -20.812 -27.375 -15.453 1 83.75 112 PRO B C 1
ATOM 2262 O O . PRO B 1 112 ? -21.906 -27.922 -15.641 1 83.75 112 PRO B O 1
ATOM 2265 N N . GLU B 1 113 ? -20.438 -26.875 -14.336 1 85.75 113 GLU B N 1
ATOM 2266 C CA . GLU B 1 113 ? -21.25 -27.031 -13.133 1 85.75 113 GLU B CA 1
ATOM 2267 C C . GLU B 1 113 ? -22.234 -25.891 -12.969 1 85.75 113 GLU B C 1
ATOM 2269 O O . GLU B 1 113 ? -23.203 -26 -12.219 1 85.75 113 GLU B O 1
ATOM 2274 N N . ASP B 1 114 ? -21.953 -24.828 -13.484 1 79.38 114 ASP B N 1
ATOM 2275 C CA . ASP B 1 114 ? -22.766 -23.625 -13.398 1 79.38 114 ASP B CA 1
ATOM 2276 C C . ASP B 1 114 ? -22.75 -22.859 -14.719 1 79.38 114 ASP B C 1
ATOM 2278 O O . ASP B 1 114 ? -21.875 -22.031 -14.953 1 79.38 114 ASP B O 1
ATOM 2282 N N . ARG B 1 115 ? -23.75 -23.062 -15.508 1 75.81 115 ARG B N 1
ATOM 2283 C CA . ARG B 1 115 ? -23.766 -22.562 -16.875 1 75.81 115 ARG B CA 1
ATOM 2284 C C . ARG B 1 115 ? -23.812 -21.031 -16.891 1 75.81 115 ARG B C 1
ATOM 2286 O O . ARG B 1 115 ? -23.641 -20.422 -17.953 1 75.81 115 ARG B O 1
ATOM 2293 N N . ARG B 1 116 ? -23.844 -20.484 -15.664 1 75.38 116 ARG B N 1
ATOM 2294 C CA . ARG B 1 116 ? -23.922 -19.031 -15.617 1 75.38 116 ARG B CA 1
ATOM 2295 C C . ARG B 1 116 ? -22.578 -18.438 -15.211 1 75.38 116 ARG B C 1
ATOM 2297 O O . ARG B 1 116 ? -22.422 -17.203 -15.188 1 75.38 116 ARG B O 1
ATOM 2304 N N . SER B 1 117 ? -21.734 -19.438 -15.023 1 84.62 117 SER B N 1
ATOM 2305 C CA . SER B 1 117 ? -20.438 -18.938 -14.586 1 84.62 117 SER B CA 1
ATOM 2306 C C . SER B 1 117 ? -19.344 -19.328 -15.562 1 84.62 117 SER B C 1
ATOM 2308 O O . SER B 1 117 ? -19.484 -20.312 -16.297 1 84.62 117 SER B O 1
ATOM 2310 N N . TRP B 1 118 ? -18.406 -18.453 -15.719 1 91.94 118 TRP B N 1
ATOM 2311 C CA . TRP B 1 118 ? -17.219 -18.719 -16.547 1 91.94 118 TRP B CA 1
ATOM 2312 C C . TRP B 1 118 ? -16.047 -19.188 -15.68 1 91.94 118 TRP B C 1
ATOM 2314 O O . TRP B 1 118 ? -15.953 -18.828 -14.508 1 91.94 118 TRP B O 1
ATOM 2324 N N . LEU B 1 119 ? -15.32 -20.109 -16.312 1 95.69 119 LEU B N 1
ATOM 2325 C CA . LEU B 1 119 ? -14.023 -20.484 -15.75 1 95.69 119 LEU B CA 1
ATOM 2326 C C . LEU B 1 119 ? -12.891 -19.797 -16.516 1 95.69 119 LEU B C 1
ATOM 2328 O O . LEU B 1 119 ? -12.969 -19.641 -17.734 1 95.69 119 LEU B O 1
ATOM 2332 N N . ILE B 1 120 ? -11.906 -19.406 -15.773 1 97.69 120 ILE B N 1
ATOM 2333 C CA . ILE B 1 120 ? -10.688 -18.859 -16.359 1 97.69 120 ILE B CA 1
ATOM 2334 C C . ILE B 1 120 ? -9.57 -19.891 -16.312 1 97.69 120 ILE B C 1
ATOM 2336 O O . ILE B 1 120 ? -9.211 -20.375 -15.234 1 97.69 120 ILE B O 1
ATOM 2340 N N . ASN B 1 121 ? -9.078 -20.25 -17.469 1 97.81 121 ASN B N 1
ATOM 2341 C CA . ASN B 1 121 ? -8.016 -21.25 -17.594 1 97.81 121 ASN B CA 1
ATOM 2342 C C . ASN B 1 121 ? -6.688 -20.609 -17.984 1 97.81 121 ASN B C 1
ATOM 2344 O O . ASN B 1 121 ? -6.645 -19.734 -18.859 1 97.81 121 ASN B O 1
ATOM 2348 N N . LEU B 1 122 ? -5.633 -21.047 -17.266 1 98.62 122 LEU B N 1
ATOM 2349 C CA . LEU B 1 122 ? -4.281 -20.625 -17.625 1 98.62 122 LEU B CA 1
ATOM 2350 C C . LEU B 1 122 ? -3.816 -21.344 -18.891 1 98.62 122 LEU B C 1
ATOM 2352 O O . LEU B 1 122 ? -3.844 -22.562 -18.969 1 98.62 122 LEU B O 1
ATOM 2356 N N . LEU B 1 123 ? -3.406 -20.578 -19.922 1 98.62 123 LEU B N 1
ATOM 2357 C CA . LEU B 1 123 ? -2.904 -21.156 -21.172 1 98.62 123 LEU B CA 1
ATOM 2358 C C . LEU B 1 123 ? -1.403 -21.406 -21.078 1 98.62 123 LEU B C 1
ATOM 2360 O O . LEU B 1 123 ? -0.717 -20.812 -20.25 1 98.62 123 LEU B O 1
ATOM 2364 N N . PRO B 1 124 ? -0.84 -22.281 -21.969 1 98.5 124 PRO B N 1
ATOM 2365 C CA . PRO B 1 124 ? 0.588 -22.594 -21.922 1 98.5 124 PRO B CA 1
ATOM 2366 C C . PRO B 1 124 ? 1.474 -21.359 -22.016 1 98.5 124 PRO B C 1
ATOM 2368 O O . PRO B 1 124 ? 2.484 -21.266 -21.312 1 98.5 124 PRO B O 1
ATOM 2371 N N . LYS B 1 125 ? 1.04 -20.438 -22.812 1 98.62 125 LYS B N 1
ATOM 2372 C CA . LYS B 1 125 ? 1.784 -19.188 -22.938 1 98.62 125 LYS B CA 1
ATOM 2373 C C . LYS B 1 125 ? 1.814 -18.422 -21.625 1 98.62 125 LYS B C 1
ATOM 2375 O O . LYS B 1 125 ? 2.854 -17.875 -21.234 1 98.62 125 LYS B O 1
ATOM 2380 N N . GLY B 1 126 ? 0.661 -18.359 -20.984 1 98.75 126 GLY B N 1
ATOM 2381 C CA . GLY B 1 126 ? 0.566 -17.719 -19.672 1 98.75 126 GLY B CA 1
ATOM 2382 C C . GLY B 1 126 ? 1.38 -18.422 -18.609 1 98.75 126 GLY B C 1
ATOM 2383 O O . GLY B 1 126 ? 2.029 -17.781 -17.781 1 98.75 126 GLY B O 1
ATOM 2384 N N . GLU B 1 127 ? 1.312 -19.719 -18.641 1 98.38 127 GLU B N 1
ATOM 2385 C CA . GLU B 1 127 ? 2.074 -20.516 -17.688 1 98.38 127 GLU B CA 1
ATOM 2386 C C . GLU B 1 127 ? 3.572 -20.266 -17.828 1 98.38 127 GLU B C 1
ATOM 2388 O O . GLU B 1 127 ? 4.27 -20.062 -16.828 1 98.38 127 GLU B O 1
ATOM 2393 N N . THR B 1 128 ? 4.074 -20.312 -19.078 1 98.44 128 THR B N 1
ATOM 2394 C CA . THR B 1 128 ? 5.484 -20.062 -19.344 1 98.44 128 THR B CA 1
ATOM 2395 C C . THR B 1 128 ? 5.902 -18.688 -18.828 1 98.44 128 THR B C 1
ATOM 2397 O O . THR B 1 128 ? 6.93 -18.547 -18.156 1 98.44 128 THR B O 1
ATOM 2400 N N . LEU B 1 129 ? 5.078 -17.719 -19.047 1 98.56 129 LEU B N 1
ATOM 2401 C CA . LEU B 1 129 ? 5.379 -16.344 -18.641 1 98.56 129 LEU B CA 1
ATOM 2402 C C . LEU B 1 129 ? 5.418 -16.219 -17.125 1 98.56 129 LEU B C 1
ATOM 2404 O O . LEU B 1 129 ? 6.391 -15.711 -16.562 1 98.56 129 LEU B O 1
ATOM 2408 N N . ILE B 1 130 ? 4.414 -16.719 -16.5 1 98.5 130 ILE B N 1
ATOM 2409 C CA . ILE B 1 130 ? 4.289 -16.484 -15.062 1 98.5 130 ILE B CA 1
ATOM 2410 C C . ILE B 1 130 ? 5.375 -17.266 -14.32 1 98.5 130 ILE B C 1
ATOM 2412 O O . ILE B 1 130 ? 5.895 -16.797 -13.305 1 98.5 130 ILE B O 1
ATOM 2416 N N . LYS B 1 131 ? 5.746 -18.406 -14.805 1 97.88 131 LYS B N 1
ATOM 2417 C CA . LYS B 1 131 ? 6.828 -19.188 -14.203 1 97.88 131 LYS B CA 1
ATOM 2418 C C . LYS B 1 131 ? 8.148 -18.422 -14.266 1 97.88 131 LYS B C 1
ATOM 2420 O O . LYS B 1 131 ? 8.992 -18.547 -13.375 1 97.88 131 LYS B O 1
ATOM 2425 N N . LYS B 1 132 ? 8.242 -17.656 -15.289 1 97.38 132 LYS B N 1
ATOM 2426 C CA . LYS B 1 132 ? 9.438 -16.844 -15.461 1 97.38 132 LYS B CA 1
ATOM 2427 C C . LYS B 1 132 ? 9.422 -15.633 -14.531 1 97.38 132 LYS B C 1
ATOM 2429 O O . LYS B 1 132 ? 10.469 -15.188 -14.062 1 97.38 132 LYS B O 1
ATOM 2434 N N . VAL B 1 133 ? 8.312 -15.109 -14.203 1 98.25 133 VAL B N 1
ATOM 2435 C CA . VAL B 1 133 ? 8.164 -13.844 -13.492 1 98.25 133 VAL B CA 1
ATOM 2436 C C . VAL B 1 133 ? 8.188 -14.086 -11.984 1 98.25 133 VAL B C 1
ATOM 2438 O O . VAL B 1 133 ? 8.711 -13.266 -11.227 1 98.25 133 VAL B O 1
ATOM 2441 N N . VAL B 1 134 ? 7.699 -15.219 -11.523 1 97.81 134 VAL B N 1
ATOM 2442 C CA . VAL B 1 134 ? 7.469 -15.508 -10.109 1 97.81 134 VAL B CA 1
ATOM 2443 C C . VAL B 1 134 ? 8.789 -15.422 -9.344 1 97.81 134 VAL B C 1
ATOM 2445 O O . VAL B 1 134 ? 8.875 -14.734 -8.328 1 97.81 134 VAL B O 1
ATOM 2448 N N . PRO B 1 135 ? 9.906 -16 -9.859 1 97.12 135 PRO B N 1
ATOM 2449 C CA . PRO B 1 135 ? 11.156 -15.961 -9.086 1 97.12 135 PRO B CA 1
ATOM 2450 C C . PRO B 1 135 ? 11.664 -14.531 -8.883 1 97.12 135 PRO B C 1
ATOM 2452 O O . PRO B 1 135 ? 12.141 -14.195 -7.793 1 97.12 135 PRO B O 1
ATOM 2455 N N . SER B 1 136 ? 11.562 -13.703 -9.875 1 97 136 SER B N 1
ATOM 2456 C CA . SER B 1 136 ? 12.039 -12.336 -9.734 1 97 136 SER B CA 1
ATOM 2457 C C . SER B 1 136 ? 11.164 -11.539 -8.773 1 97 136 SER B C 1
ATOM 2459 O O . SER B 1 136 ? 11.664 -10.695 -8.023 1 97 136 SER B O 1
ATOM 2461 N N . HIS B 1 137 ? 9.859 -11.805 -8.82 1 97.88 137 HIS B N 1
ATOM 2462 C CA . HIS B 1 137 ? 8.938 -11.164 -7.887 1 97.88 137 HIS B CA 1
ATOM 2463 C C . HIS B 1 137 ? 9.273 -11.531 -6.445 1 97.88 137 HIS B C 1
ATOM 2465 O O . HIS B 1 137 ? 9.406 -10.656 -5.59 1 97.88 137 HIS B O 1
ATOM 2471 N N . LEU B 1 138 ? 9.461 -12.828 -6.191 1 97.88 138 LEU B N 1
ATOM 2472 C CA . LEU B 1 138 ? 9.773 -13.312 -4.852 1 97.88 138 LEU B CA 1
ATOM 2473 C C . LEU B 1 138 ? 11.125 -12.781 -4.379 1 97.88 138 LEU B C 1
ATOM 2475 O O . LEU B 1 138 ? 11.312 -12.508 -3.191 1 97.88 138 LEU B O 1
ATOM 2479 N N . SER B 1 139 ? 12.039 -12.609 -5.281 1 97.69 139 SER B N 1
ATOM 2480 C CA . SER B 1 139 ? 13.367 -12.094 -4.941 1 97.69 139 SER B CA 1
ATOM 2481 C C . SER B 1 139 ? 13.281 -10.664 -4.426 1 97.69 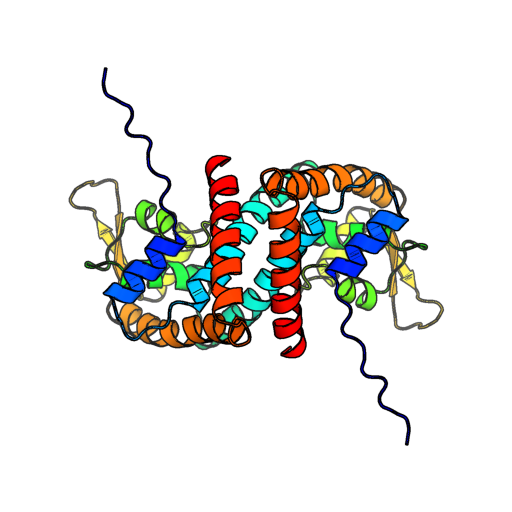139 SER B C 1
ATOM 2483 O O . SER B 1 139 ? 14 -10.289 -3.494 1 97.69 139 SER B O 1
ATOM 2485 N N . ILE B 1 140 ? 12.43 -9.836 -5 1 97.94 140 ILE B N 1
ATOM 2486 C CA . ILE B 1 140 ? 12.227 -8.469 -4.531 1 97.94 140 ILE B CA 1
ATOM 2487 C C . ILE B 1 140 ? 11.773 -8.484 -3.07 1 97.94 140 ILE B C 1
ATOM 2489 O O . ILE B 1 140 ? 12.297 -7.734 -2.244 1 97.94 140 ILE B O 1
ATOM 2493 N N . GLU B 1 141 ? 10.844 -9.352 -2.748 1 98.31 141 GLU B N 1
ATOM 2494 C CA . GLU B 1 141 ? 10.289 -9.438 -1.399 1 98.31 141 GLU B CA 1
ATOM 2495 C C . GLU B 1 141 ? 11.328 -9.953 -0.413 1 98.31 141 GLU B C 1
ATOM 2497 O O . GLU B 1 141 ? 11.461 -9.43 0.696 1 98.31 141 GLU B O 1
ATOM 2502 N N . THR B 1 142 ? 12.094 -10.969 -0.823 1 98 142 THR B N 1
ATOM 2503 C CA . THR B 1 142 ? 13.086 -11.562 0.068 1 98 142 THR B CA 1
ATOM 2504 C C . THR B 1 142 ? 14.234 -10.594 0.315 1 98 142 THR B C 1
ATOM 2506 O O . THR B 1 142 ? 14.758 -10.516 1.429 1 98 142 THR B O 1
ATOM 2509 N N . LYS B 1 143 ? 14.648 -9.844 -0.694 1 97.44 143 LYS B N 1
ATOM 2510 C CA . LYS B 1 143 ? 15.695 -8.836 -0.537 1 97.44 143 LYS B CA 1
ATOM 2511 C C . LYS B 1 143 ? 15.258 -7.734 0.424 1 97.44 143 LYS B C 1
ATOM 2513 O O . LYS B 1 143 ? 16.078 -7.18 1.156 1 97.44 143 LYS B O 1
ATOM 2518 N N . ALA B 1 144 ? 13.961 -7.457 0.453 1 97.88 144 ALA B N 1
ATOM 2519 C CA . ALA B 1 144 ? 13.422 -6.395 1.295 1 97.88 144 ALA B CA 1
ATOM 2520 C C . ALA B 1 144 ? 13.586 -6.727 2.775 1 97.88 144 ALA B C 1
ATOM 2522 O O . ALA B 1 144 ? 13.633 -5.828 3.619 1 97.88 144 ALA B O 1
ATOM 2523 N N . ILE B 1 145 ? 13.672 -8.023 3.111 1 98.25 145 ILE B N 1
ATOM 2524 C CA . ILE B 1 145 ? 13.703 -8.391 4.523 1 98.25 145 ILE B CA 1
ATOM 2525 C C . ILE B 1 145 ? 15.055 -9.008 4.871 1 98.25 145 ILE B C 1
ATOM 2527 O O . ILE B 1 145 ? 15.211 -9.602 5.941 1 98.25 145 ILE B O 1
ATOM 2531 N N . LYS B 1 146 ? 16 -8.914 3.988 1 96.69 146 LYS B N 1
ATOM 2532 C CA . LYS B 1 146 ? 17.25 -9.664 4.066 1 96.69 146 LYS B CA 1
ATOM 2533 C C . LYS B 1 146 ? 18.047 -9.289 5.32 1 96.69 146 LYS B C 1
ATOM 2535 O O . LYS B 1 146 ? 18.812 -10.102 5.836 1 96.69 146 LYS B O 1
ATOM 2540 N N . ASN B 1 147 ? 17.828 -8.117 5.883 1 96.44 147 ASN B N 1
ATOM 2541 C CA . ASN B 1 147 ? 18.641 -7.656 7 1 96.44 147 ASN B CA 1
ATOM 2542 C C . ASN B 1 147 ? 17.969 -7.93 8.336 1 96.44 147 ASN B C 1
ATOM 2544 O O . ASN B 1 147 ? 18.516 -7.613 9.398 1 96.44 147 ASN B O 1
ATOM 2548 N N . LEU B 1 148 ? 16.781 -8.461 8.32 1 97.69 148 LEU B N 1
ATOM 2549 C CA . LEU B 1 148 ? 16.141 -8.859 9.562 1 97.69 148 LEU B CA 1
ATOM 2550 C C . LEU B 1 148 ? 16.781 -10.125 10.125 1 97.69 148 LEU B C 1
ATOM 2552 O O . LEU B 1 148 ? 17.016 -11.086 9.383 1 97.69 148 LEU B O 1
ATOM 2556 N N . SER B 1 149 ? 17.109 -10.133 11.445 1 98 149 SER B N 1
ATOM 2557 C CA . SER B 1 149 ? 17.453 -11.391 12.102 1 98 149 SER B CA 1
ATOM 2558 C C . SER B 1 149 ? 16.266 -12.344 12.133 1 98 149 SER B C 1
ATOM 2560 O O . SER B 1 149 ? 15.125 -11.938 11.891 1 98 149 SER B O 1
ATOM 2562 N N . PHE B 1 150 ? 16.562 -13.617 12.398 1 97.81 150 PHE B N 1
ATOM 2563 C CA . PHE B 1 150 ? 15.492 -14.602 12.484 1 97.81 150 PHE B CA 1
ATOM 2564 C C . PHE B 1 150 ? 14.477 -14.211 13.555 1 97.81 150 PHE B C 1
ATOM 2566 O O . PHE B 1 150 ? 13.266 -14.336 13.344 1 97.81 150 PHE B O 1
ATOM 2573 N N . GLN B 1 151 ? 14.945 -13.664 14.633 1 98.19 151 GLN B N 1
ATOM 2574 C CA . GLN B 1 151 ? 14.07 -13.242 15.719 1 98.19 151 GLN B CA 1
ATOM 2575 C C . GLN B 1 151 ? 13.211 -12.047 15.305 1 98.19 151 GLN B C 1
ATOM 2577 O O . GLN B 1 151 ? 12.008 -12.023 15.57 1 98.19 151 GLN B O 1
ATOM 2582 N N . GLU B 1 152 ? 13.82 -11.055 14.641 1 98.31 152 GLU B N 1
ATOM 2583 C CA . GLU B 1 152 ? 13.086 -9.891 14.156 1 98.31 152 GLU B CA 1
ATOM 2584 C C . GLU B 1 152 ? 12.031 -10.289 13.133 1 98.31 152 GLU B C 1
ATOM 2586 O O . GLU B 1 152 ? 10.906 -9.773 13.156 1 98.31 152 GLU B O 1
ATOM 2591 N N . TYR B 1 153 ? 12.43 -11.234 12.266 1 98.38 153 TYR B N 1
ATOM 2592 C CA . TYR B 1 153 ? 11.516 -11.758 11.258 1 98.38 153 TYR B CA 1
ATOM 2593 C C . TYR B 1 153 ? 10.297 -12.398 11.906 1 98.38 153 TYR B C 1
ATOM 2595 O O . TYR B 1 153 ? 9.156 -12.078 11.547 1 98.38 153 TYR B O 1
ATOM 2603 N N . GLN B 1 154 ? 10.5 -13.234 12.875 1 98.56 154 GLN B N 1
ATOM 2604 C CA . GLN B 1 154 ? 9.406 -13.945 13.539 1 98.56 154 GLN B CA 1
ATOM 2605 C C . GLN B 1 154 ? 8.492 -12.969 14.273 1 98.56 154 GLN B C 1
ATOM 2607 O O . GLN B 1 154 ? 7.266 -13.078 14.195 1 98.56 154 GLN B O 1
ATOM 2612 N N . GLN B 1 155 ? 9.078 -12.016 14.977 1 98.5 155 GLN B N 1
ATOM 2613 C CA . GLN B 1 155 ? 8.312 -11.031 15.727 1 98.5 155 GLN B CA 1
ATOM 2614 C C . GLN B 1 155 ? 7.473 -10.164 14.797 1 98.5 155 GLN B C 1
ATOM 2616 O O . GLN B 1 155 ? 6.289 -9.93 15.055 1 98.5 155 GLN B O 1
ATOM 2621 N N . LEU B 1 156 ? 8.117 -9.703 13.734 1 98.75 156 LEU B N 1
ATOM 2622 C CA . LEU B 1 156 ? 7.414 -8.867 12.766 1 98.75 156 LEU B CA 1
ATOM 2623 C C . LEU B 1 156 ? 6.27 -9.641 12.125 1 98.75 156 LEU B C 1
ATOM 2625 O O . LEU B 1 156 ? 5.152 -9.125 12.016 1 98.75 156 LEU B O 1
ATOM 2629 N N . ARG B 1 157 ? 6.539 -10.836 11.688 1 98.5 157 ARG B N 1
ATOM 2630 C CA . ARG B 1 157 ? 5.523 -11.695 11.086 1 98.5 157 ARG B CA 1
ATOM 2631 C C . ARG B 1 157 ? 4.324 -11.859 12.023 1 98.5 157 ARG B C 1
ATOM 2633 O O . ARG B 1 157 ? 3.182 -11.648 11.609 1 98.5 157 ARG B O 1
ATOM 2640 N N . ASP B 1 158 ? 4.594 -12.164 13.281 1 98.19 158 ASP B N 1
ATOM 2641 C CA . ASP B 1 158 ? 3.521 -12.438 14.234 1 98.19 158 ASP B CA 1
ATOM 2642 C C . ASP B 1 158 ? 2.697 -11.18 14.508 1 98.19 158 ASP B C 1
ATOM 2644 O O . ASP B 1 158 ? 1.472 -11.242 14.617 1 98.19 158 ASP B O 1
ATOM 2648 N N . LEU B 1 159 ? 3.332 -10.062 14.648 1 98.56 159 LEU B N 1
ATOM 2649 C CA . LEU B 1 159 ? 2.641 -8.805 14.906 1 98.56 159 LEU B CA 1
ATOM 2650 C C . LEU B 1 159 ? 1.805 -8.383 13.703 1 98.56 159 LEU B C 1
ATOM 2652 O O . LEU B 1 159 ? 0.701 -7.859 13.859 1 98.56 159 LEU B O 1
ATOM 2656 N N . LEU B 1 160 ? 2.32 -8.617 12.477 1 98.44 160 LEU B N 1
ATOM 2657 C CA . LEU B 1 160 ? 1.567 -8.297 11.273 1 98.44 160 LEU B CA 1
ATOM 2658 C C . LEU B 1 160 ? 0.358 -9.219 11.125 1 98.44 160 LEU B C 1
ATOM 2660 O O 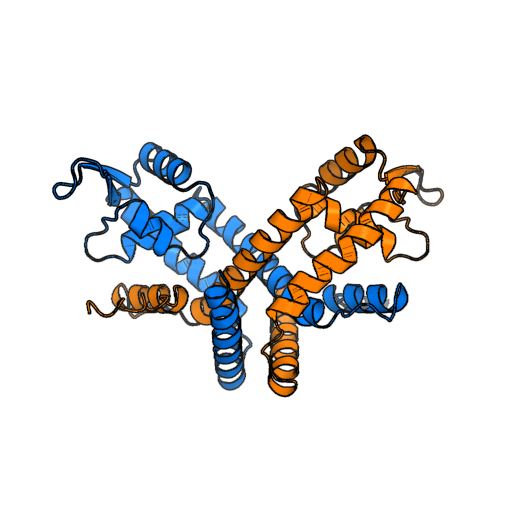. LEU B 1 160 ? -0.694 -8.797 10.641 1 98.44 160 LEU B O 1
ATOM 2664 N N . ILE B 1 161 ? 0.522 -10.484 11.508 1 97.12 161 ILE B N 1
ATOM 2665 C CA . ILE B 1 161 ? -0.602 -11.414 11.5 1 97.12 161 ILE B CA 1
ATOM 2666 C C . ILE B 1 161 ? -1.703 -10.906 12.422 1 97.12 161 ILE B C 1
ATOM 2668 O O . ILE B 1 161 ? -2.873 -10.859 12.039 1 97.12 161 ILE B O 1
ATOM 2672 N N . THR B 1 162 ? -1.311 -10.477 13.578 1 95.75 162 THR B N 1
ATOM 2673 C CA . THR B 1 162 ? -2.264 -9.953 14.555 1 95.75 162 THR B CA 1
ATOM 2674 C C . THR B 1 162 ? -2.986 -8.727 14 1 95.75 162 THR B C 1
ATOM 2676 O O . THR B 1 162 ? -4.215 -8.648 14.055 1 95.75 162 THR B O 1
ATOM 2679 N N . LEU B 1 163 ? -2.248 -7.828 13.461 1 97.31 163 LEU B N 1
ATOM 2680 C CA . LEU B 1 163 ? -2.818 -6.598 12.93 1 97.31 163 LEU B CA 1
ATOM 2681 C C . LEU B 1 163 ? -3.756 -6.891 11.758 1 97.31 163 LEU B C 1
ATOM 2683 O O . LEU B 1 163 ? -4.855 -6.34 11.688 1 97.31 163 LEU B O 1
ATOM 2687 N N . SER B 1 164 ? -3.33 -7.758 10.828 1 95.25 164 SER B N 1
ATOM 2688 C CA . SER B 1 164 ? -4.129 -8.086 9.656 1 95.25 164 SER B CA 1
ATOM 2689 C C . SER B 1 164 ? -5.434 -8.773 10.047 1 95.25 164 SER B C 1
ATOM 2691 O O . SER B 1 164 ? -6.488 -8.477 9.477 1 95.25 164 SER B O 1
ATOM 2693 N N . LYS B 1 165 ? -5.402 -9.672 10.977 1 93.12 165 LYS B N 1
ATOM 2694 C CA . LYS B 1 165 ? -6.598 -10.375 11.438 1 93.12 165 LYS B CA 1
ATOM 2695 C C . LYS B 1 165 ? -7.621 -9.406 12.016 1 93.12 165 LYS B C 1
ATOM 2697 O O . LYS B 1 165 ? -8.82 -9.531 11.758 1 93.12 165 LYS B O 1
ATOM 2702 N N . ASP B 1 166 ? -7.141 -8.484 12.781 1 93.19 166 ASP B N 1
ATOM 2703 C CA . ASP B 1 166 ? -8.016 -7.48 13.383 1 93.19 166 ASP B CA 1
ATOM 2704 C C . ASP B 1 166 ? -8.695 -6.633 12.312 1 93.19 166 ASP B C 1
ATOM 2706 O O . ASP B 1 166 ? -9.883 -6.312 12.43 1 93.19 166 ASP B O 1
ATOM 2710 N N . LEU B 1 167 ? -7.973 -6.309 11.281 1 93.88 167 LEU B N 1
ATOM 2711 C CA . LEU B 1 167 ? -8.5 -5.457 10.219 1 93.88 167 LEU B CA 1
ATOM 2712 C C . LEU B 1 167 ? -9.508 -6.219 9.359 1 93.88 167 LEU B C 1
ATOM 2714 O O . LEU B 1 167 ? -10.492 -5.645 8.898 1 93.88 167 LEU B O 1
ATOM 2718 N N . GLU B 1 168 ? -9.281 -7.508 9.109 1 89.12 168 GLU B N 1
ATOM 2719 C CA . GLU B 1 168 ? -10.148 -8.32 8.25 1 89.12 168 GLU B CA 1
ATOM 2720 C C . GLU B 1 168 ? -11.453 -8.672 8.961 1 89.12 168 GLU B C 1
ATOM 2722 O O . GLU B 1 168 ? -12.492 -8.812 8.32 1 89.12 168 GLU B O 1
ATOM 2727 N N . LYS B 1 169 ? -11.398 -8.812 10.258 1 82.75 169 LYS B N 1
ATOM 2728 C CA . LYS B 1 169 ? -12.594 -9.094 11.039 1 82.75 169 LYS B CA 1
ATOM 2729 C C . LYS B 1 169 ? -13.562 -7.918 11.008 1 82.75 169 LYS B C 1
ATOM 2731 O O . LYS B 1 169 ? -14.781 -8.102 11.109 1 82.75 169 LYS B O 1
ATOM 2736 N N . ASN B 1 170 ? -13.047 -6.742 10.805 1 72.69 170 ASN B N 1
ATOM 2737 C CA . ASN B 1 170 ? -13.852 -5.527 10.852 1 72.69 170 ASN B CA 1
ATOM 2738 C C . ASN B 1 170 ? -14.383 -5.156 9.477 1 72.69 170 ASN B C 1
ATOM 2740 O O . ASN B 1 170 ? -15.008 -4.105 9.305 1 72.69 170 ASN B O 1
ATOM 2744 N N . GLN B 1 171 ? -14.016 -5.988 8.375 1 70.62 171 GLN B N 1
ATOM 2745 C CA . GLN B 1 171 ? -14.539 -5.738 7.035 1 70.62 171 GLN B CA 1
ATOM 2746 C C . GLN B 1 171 ? -15.906 -6.391 6.848 1 70.62 171 GLN B C 1
ATOM 2748 O O . GLN B 1 171 ? -16.172 -7.465 7.395 1 70.62 171 GLN B O 1
#

Secondary structure (DSSP, 8-state):
-----------HHHHHHHHHHHH-TTS--HHHHHHHHHHHHHHHHHHHHHHHHHTTT--HHHHHHHHHHHHSTTSEE-HHHHHHHSSS--TTHHHHHHHHHHTTSEEEEE-SS-TT-EEEEE-HHHHHHHHHHHHHHHHHHHHHTTTS-HHHHHHHHHHHHHHHHHHHHT-/-----------HHHHHHHHHHHH-TTS--HHIIIIIHHHHHHHHHHHHHHHHHHTTT--HHHHHHHHHHHHSTTSEE-HHHHHHHSSS--TTHHHHHHHHHHTTSEEEEE-SS-TT-EEEEE-HHHHHHHHHHHHHHHHHHHHHTTTS-HHHHHHHHHHHHHHHHHHHHT-

Foldseek 3Di:
DPPPPPPPPDPVLVVVLVVVCVVPVVDDCVCSNPVVVVVVLVVVLLVVLQVLCVVLPDHPLLLQQLVQLLVDPQSKDWLVSSQVRGPDRDPDSVVSLVVCVVVVQWDWDADPVDNVTIMIHGDPVNNVSSVVSVVVSVVSVCVSCVPDDPVRVVVVVVVVVVVVVVVVVVD/DPPPPPPPPDPVLVVVLVVVCVVPVPDDCVCSNPVVVVVVLVVVLLVVLQVLCVVLPDHPLLLQQLVQLLVDPQSKDWLVSSQVRGPDRDPQSVVSLVVCVVVVQWDWDADPVDNVTIMIHGDPVNNVSSVVSVVVSVVSVCVSCVPDDPVRVVVVVVVVVVVVVVVVVVD

Radius of gyration: 22.23 Å; Cα contacts (8 Å, |Δi|>4): 403; chains: 2; bounding box: 68×63×50 Å

InterPro domains:
  IPR000835 MarR-type HTH domain [PF12802] (58-117)
  IPR000835 MarR-type HTH domain [PR00598] (77-93)
  IPR000835 MarR-type HTH domain [PR00598] (94-109)
  IPR000835 MarR-type HTH domain [PR00598] (113-129)
  IPR000835 MarR-type HTH domain [PR00598] (143-163)
  IPR000835 MarR-type HTH domain [PS50995] (31-165)
  IPR000835 MarR-type HTH domain [SM00347] (51-153)
  IPR036388 Winged helix-like DNA-binding domain superfamily [G3DSA:1.10.10.10] (4-170)
  IPR036390 Winged helix DNA-binding domain superfamily [SSF46785] (23-168)
  IPR039422 Transcription regulators MarR/SlyA-like [PTHR33164] (33-168)

Organism: NCBI:txid1073362